Protein AF-A0AAT9H9S6-F1 (afdb_monomer)

Organism: NCBI:txid3074435

Nearest PDB structures (foldseek):
  1kln-assembly1_A  TM=8.564E-01  e=1.567E-05  Escherichia coli
  6vdd-assembly1_A  TM=8.263E-01  e=3.815E-04  Mycolicibacterium smegmatis

Foldseek 3Di:
DPPLDDDWDWDQLPDLVRHIDTDVSCPVPQDPVRVVVDADDPPDDDDDDDDAPVVLLLLCVVLVQVQSPVLSVDPDRSLQSQCVVQPVSPSVLSVCQSVCLQVVPPDDCNVVSVVSCCVRRVSSSVVSVVQVVCLVVQHWDADPVGHTRPRPDPDDPRPPPPPPDPDDPPDPDDDDPPDDDDDDDPDDDDDDDDDDDDDDDDDDPDDDDDDDDD

Mean predicted aligned error: 14.4 Å

Solvent-accessible surface area (backbone atoms only — not comparable to full-atom values): 14099 Å² total; per-residue (Å²): 119,58,94,94,35,84,77,79,59,73,39,80,46,64,39,80,87,49,42,70,39,51,78,88,70,47,75,90,65,65,51,77,88,56,53,78,73,72,71,55,59,92,99,56,78,81,83,87,88,80,73,82,67,48,68,67,44,50,44,16,65,75,40,60,15,68,56,41,35,58,36,54,71,45,97,57,62,50,37,46,48,44,0,63,73,70,41,87,52,38,34,69,58,28,42,52,28,55,50,24,56,75,71,66,45,80,56,77,70,31,46,61,36,39,54,50,43,42,74,64,28,45,44,40,46,50,47,49,53,50,50,50,52,34,50,76,72,68,43,82,46,62,49,99,88,64,55,65,44,73,73,83,68,86,83,62,86,73,73,71,80,71,71,79,68,82,74,70,93,80,76,86,75,84,87,72,80,82,75,78,76,81,79,80,74,92,82,80,86,75,85,86,83,80,86,87,82,85,84,82,84,91,73,87,82,78,85,81,91,84,88,81,83,135

Radius of gyration: 24.1 Å; Cα contacts (8 Å, |Δi|>4): 151; chains: 1; bounding box: 51×70×56 Å

pLDDT: mean 74.51, std 24.9, range [25.53, 97.81]

Sequence (214 aa):
MRDGRFRPEFLAGGTVTGRWVTNGEGALQIPKVIRRAAVADPGWRLVVADADQMEPRVLAAISRDPGLMEVAGRETDLYQSVSDRAFSGDRAQAKLAVLGAVYGQTSGDGLKNLAALRRRFPRAVAYVDEAARAGEEGRLVRTWLGRTCPPAARTGDDAAEEAGIPLTDDESGRWTPATRRPTPAPGAASPATSSSRAAPPTGPCCCSPRCGGP

Secondary structure (DSSP, 8-state):
-BTTB----EETT-STT---EESSS-TT---TTTGGG--PPTT--------TTHHHHHHHHHHT-HHHHHHHTSSS-HHHHHHHHHSTT-HHHHHHHHHHHHTT--STHHHHHHHHHHHHSHHHHHHHHHHHHHHHTTPPPB-TT-PBPPP--SS-GGGGSS------TT-----PPPPPPPPPPTT-PPPP-----PPPP-------------

Structure (mmCIF, N/CA/C/O backbone):
data_AF-A0AAT9H9S6-F1
#
_entry.id   AF-A0AAT9H9S6-F1
#
loop_
_atom_site.group_PDB
_atom_site.id
_atom_site.type_symbol
_atom_site.label_atom_id
_atom_site.label_alt_id
_atom_site.label_comp_id
_atom_site.label_asym_id
_atom_site.label_entity_id
_atom_site.label_seq_id
_atom_site.pdbx_PDB_ins_code
_atom_site.Cartn_x
_atom_site.Cartn_y
_atom_site.Cartn_z
_atom_site.occupancy
_atom_site.B_iso_or_equiv
_atom_site.auth_seq_id
_atom_site.auth_comp_id
_atom_site.auth_asym_id
_atom_site.auth_atom_id
_atom_site.pdbx_PDB_model_num
ATOM 1 N N . MET A 1 1 ? -23.098 19.781 6.036 1.00 78.06 1 MET A N 1
ATOM 2 C CA . MET A 1 1 ? -23.859 19.009 7.052 1.00 78.06 1 MET A CA 1
ATOM 3 C C . MET A 1 1 ? -25.343 19.225 6.831 1.00 78.06 1 MET A C 1
ATOM 5 O O . MET A 1 1 ? -25.738 20.353 6.570 1.00 78.06 1 MET A O 1
ATOM 9 N N . ARG A 1 2 ? -26.153 18.169 6.938 1.00 83.69 2 ARG A N 1
ATOM 10 C CA . ARG A 1 2 ? -27.616 18.246 6.827 1.00 83.69 2 ARG A CA 1
ATOM 11 C C . ARG A 1 2 ? -28.237 17.307 7.860 1.00 83.69 2 ARG A C 1
ATOM 13 O O . ARG A 1 2 ? -27.805 16.163 7.953 1.00 83.69 2 ARG A O 1
ATOM 20 N N . ASP A 1 3 ? -29.200 17.798 8.636 1.00 89.06 3 ASP A N 1
ATOM 21 C CA . ASP A 1 3 ? -29.882 17.059 9.717 1.00 89.06 3 ASP A CA 1
ATOM 22 C C . ASP A 1 3 ? -28.918 16.463 10.760 1.00 89.06 3 ASP A C 1
ATOM 24 O O . ASP A 1 3 ? -29.038 15.305 11.151 1.00 89.06 3 ASP A O 1
ATOM 28 N N . GLY A 1 4 ? -27.880 17.217 11.141 1.00 88.31 4 GLY A N 1
ATOM 29 C CA . GLY A 1 4 ? -26.843 16.741 12.068 1.00 88.31 4 GLY A CA 1
ATOM 30 C C . GLY A 1 4 ? -25.918 15.660 11.494 1.00 88.31 4 GLY A C 1
ATOM 31 O O . GLY A 1 4 ? -25.046 15.169 12.203 1.00 88.31 4 GLY A O 1
ATOM 32 N N . ARG A 1 5 ? -26.061 15.301 10.210 1.00 90.44 5 ARG A N 1
ATOM 33 C CA . ARG A 1 5 ? -25.237 14.288 9.546 1.00 90.44 5 ARG A CA 1
ATOM 34 C C . ARG A 1 5 ? -24.254 14.911 8.566 1.00 90.44 5 ARG A C 1
ATOM 36 O O . ARG A 1 5 ? -24.579 15.820 7.789 1.00 90.44 5 ARG A O 1
ATOM 43 N N . PHE A 1 6 ? -23.037 14.384 8.589 1.00 89.00 6 PHE A N 1
ATOM 44 C CA . PHE A 1 6 ? -22.056 14.592 7.537 1.00 89.00 6 PHE A CA 1
ATOM 45 C C . PHE A 1 6 ? -22.350 13.605 6.404 1.00 89.00 6 PHE A C 1
ATOM 47 O O . PHE A 1 6 ? -22.469 12.407 6.643 1.00 89.00 6 PHE A O 1
ATOM 54 N N . ARG A 1 7 ? -22.562 14.124 5.193 1.00 90.25 7 ARG A N 1
ATOM 55 C CA . ARG A 1 7 ? -22.989 13.351 4.021 1.00 90.25 7 ARG A CA 1
ATOM 56 C C . ARG A 1 7 ? -22.045 13.674 2.862 1.00 90.25 7 ARG A C 1
ATOM 58 O O . ARG A 1 7 ? -22.436 14.479 2.023 1.00 90.25 7 ARG A O 1
ATOM 65 N N . PRO A 1 8 ? -20.810 13.145 2.886 1.00 89.25 8 PRO A N 1
ATOM 66 C CA . PRO A 1 8 ? -19.838 13.479 1.868 1.00 89.25 8 PRO A CA 1
ATOM 67 C C . PRO A 1 8 ? -20.191 12.850 0.522 1.00 89.25 8 PRO A C 1
ATOM 69 O O . PRO A 1 8 ? -20.738 11.744 0.470 1.00 89.25 8 PRO A O 1
ATOM 72 N N . GLU A 1 9 ? -19.845 13.540 -0.555 1.00 90.56 9 GLU A N 1
ATOM 73 C CA . GLU A 1 9 ? -19.920 13.000 -1.907 1.00 90.56 9 GLU A CA 1
ATOM 74 C C . GLU A 1 9 ? -18.629 12.243 -2.241 1.00 90.56 9 GLU A C 1
ATOM 76 O O . GLU A 1 9 ? -17.525 12.786 -2.142 1.00 90.56 9 GLU A O 1
ATOM 81 N N . PHE A 1 10 ? -18.772 10.978 -2.643 1.00 90.56 10 PHE A N 1
ATOM 82 C CA . PHE A 1 10 ? -17.663 10.136 -3.082 1.00 90.56 10 PHE A CA 1
ATOM 83 C C . PHE A 1 10 ? -17.700 9.957 -4.593 1.00 90.56 10 PHE A C 1
ATOM 85 O O . PHE A 1 10 ? -18.725 9.567 -5.154 1.00 90.56 10 PHE A O 1
ATOM 92 N N . LEU A 1 11 ? -16.553 10.160 -5.233 1.00 90.56 11 LEU A N 1
ATOM 93 C CA . LEU A 1 11 ? -16.379 9.931 -6.659 1.00 90.56 11 LEU A CA 1
ATOM 94 C C . LEU A 1 11 ? -15.463 8.722 -6.856 1.00 90.56 11 LEU A C 1
ATOM 96 O O . LEU A 1 11 ? -14.263 8.754 -6.563 1.00 90.56 11 LEU A O 1
ATOM 100 N N . ALA A 1 12 ? -16.060 7.617 -7.301 1.00 90.00 12 ALA A N 1
ATOM 101 C CA . ALA A 1 12 ? -15.345 6.379 -7.566 1.00 90.00 12 ALA A CA 1
ATOM 102 C C . ALA A 1 12 ? -14.446 6.541 -8.799 1.00 90.00 12 ALA A C 1
ATOM 104 O O . ALA A 1 12 ? -14.903 6.982 -9.850 1.00 90.00 12 ALA A O 1
ATOM 105 N N . GLY A 1 13 ? -13.172 6.166 -8.673 1.00 85.56 13 GLY A N 1
ATOM 106 C CA . GLY A 1 13 ? -12.210 6.306 -9.765 1.00 85.56 13 GLY A CA 1
ATOM 107 C C . GLY A 1 13 ? -11.819 7.752 -10.069 1.00 85.56 13 GLY A C 1
ATOM 108 O O . GLY A 1 13 ? -11.413 8.033 -11.189 1.00 85.56 13 GLY A O 1
ATOM 109 N N . GLY A 1 14 ? -11.954 8.662 -9.100 1.00 85.62 14 GLY A N 1
ATOM 110 C CA . GLY A 1 14 ? -11.616 10.072 -9.294 1.00 85.62 14 GLY A CA 1
ATOM 111 C C . GLY A 1 14 ? -10.121 10.364 -9.370 1.00 85.62 14 GLY A C 1
ATOM 112 O O . GLY A 1 14 ? -9.749 11.488 -9.683 1.00 85.62 14 GLY A O 1
ATOM 113 N N . THR A 1 15 ? -9.269 9.373 -9.106 1.00 87.75 15 THR A N 1
ATOM 114 C CA . THR A 1 15 ? -7.821 9.492 -9.276 1.00 87.75 15 THR A CA 1
ATOM 115 C C . THR A 1 15 ? -7.289 8.668 -10.452 1.00 87.75 15 THR A C 1
ATOM 117 O O . THR A 1 15 ? -7.951 7.728 -10.907 1.00 87.75 15 THR A O 1
ATOM 120 N N . VAL A 1 16 ? -6.059 8.938 -10.916 1.00 86.50 16 VAL A N 1
ATOM 121 C CA . VAL A 1 16 ? -5.444 8.147 -12.004 1.00 86.50 16 VAL A CA 1
ATOM 122 C C . VAL A 1 16 ? -5.154 6.711 -11.563 1.00 86.50 16 VAL A C 1
ATOM 124 O O . VAL A 1 16 ? -5.239 5.772 -12.361 1.00 86.50 16 VAL A O 1
ATOM 127 N N . THR A 1 17 ? -4.916 6.499 -10.263 1.00 86.38 17 THR A N 1
ATOM 128 C CA . THR A 1 17 ? -4.841 5.158 -9.666 1.00 86.38 17 THR A CA 1
ATOM 129 C C . THR A 1 17 ? -6.214 4.593 -9.304 1.00 86.38 17 THR A C 1
ATOM 131 O O . THR A 1 17 ? -6.288 3.607 -8.568 1.00 86.38 17 THR A O 1
ATOM 134 N N . GLY A 1 18 ? -7.309 5.168 -9.811 1.00 88.62 18 GLY A N 1
ATOM 135 C CA . GLY A 1 18 ? -8.690 4.717 -9.639 1.00 88.62 18 GLY A CA 1
ATOM 136 C C . GLY A 1 18 ? -9.171 4.631 -8.189 1.00 88.62 18 GLY A C 1
ATOM 137 O O . GLY A 1 18 ? -10.131 3.905 -7.918 1.00 88.62 18 GLY A O 1
ATOM 138 N N . ARG A 1 19 ? -8.505 5.321 -7.256 1.00 90.81 19 ARG A N 1
ATOM 139 C CA . ARG A 1 19 ? -8.972 5.469 -5.876 1.00 90.81 19 ARG A CA 1
ATOM 140 C C . ARG A 1 19 ? -10.182 6.394 -5.843 1.00 90.81 19 ARG A C 1
ATOM 142 O O . ARG A 1 19 ? -10.461 7.146 -6.778 1.00 90.81 19 ARG A O 1
ATOM 149 N N . TRP A 1 20 ? -10.952 6.274 -4.772 1.00 91.00 20 TRP A N 1
ATOM 150 C CA . TRP A 1 20 ? -12.072 7.171 -4.533 1.00 91.00 20 TRP A CA 1
ATOM 151 C C . TRP A 1 20 ? -11.540 8.525 -4.079 1.00 91.00 20 TRP A C 1
ATOM 153 O O . TRP A 1 20 ? -10.539 8.587 -3.367 1.00 91.00 20 TRP A O 1
ATOM 163 N N . VAL A 1 21 ? -12.239 9.587 -4.462 1.00 90.62 21 VAL A N 1
ATOM 164 C CA . VAL A 1 21 ? -11.995 10.951 -3.976 1.00 90.62 21 VAL A CA 1
ATOM 165 C C . VAL A 1 21 ? -13.266 11.522 -3.368 1.00 90.62 21 VAL A C 1
ATOM 167 O O . VAL A 1 21 ? -14.350 10.955 -3.517 1.00 90.62 21 VAL A O 1
ATOM 170 N N . THR A 1 22 ? -13.125 12.650 -2.677 1.00 90.00 22 THR A N 1
ATOM 171 C CA . THR A 1 22 ? -14.247 13.403 -2.105 1.00 90.00 22 THR A CA 1
ATOM 172 C C . THR A 1 22 ? -14.171 14.850 -2.555 1.00 90.00 22 THR A C 1
ATOM 174 O O . THR A 1 22 ? -13.082 15.426 -2.544 1.00 90.00 22 THR A O 1
ATOM 177 N N . ASN A 1 23 ? -15.307 15.453 -2.895 1.00 78.81 23 ASN A N 1
ATOM 178 C CA . ASN A 1 23 ? -15.363 16.813 -3.434 1.00 78.81 23 ASN A CA 1
ATOM 179 C C . ASN A 1 23 ? -15.175 17.870 -2.337 1.00 78.81 23 ASN A C 1
ATOM 181 O O . ASN A 1 23 ? -16.143 18.347 -1.763 1.00 78.81 23 ASN A O 1
ATOM 185 N N . GLY A 1 24 ? -13.932 18.242 -2.010 1.00 69.56 24 GLY A N 1
ATOM 186 C CA . GLY A 1 24 ? -13.618 19.389 -1.134 1.00 69.56 24 GLY A CA 1
ATOM 187 C C . GLY A 1 24 ? -14.059 19.270 0.337 1.00 69.56 24 GLY A C 1
ATOM 188 O O . GLY A 1 24 ? -13.732 20.127 1.151 1.00 69.56 24 GLY A O 1
ATOM 189 N N . GLU A 1 25 ? -14.761 18.199 0.706 1.00 77.38 25 GLU A N 1
ATOM 190 C CA . GLU A 1 25 ? -15.319 17.984 2.047 1.00 77.38 25 GLU A CA 1
ATOM 191 C C . GLU A 1 25 ? -14.341 17.299 3.013 1.00 77.38 25 GLU A C 1
ATOM 193 O O . GLU A 1 25 ? -14.657 17.109 4.187 1.00 77.38 25 GLU A O 1
ATOM 198 N N . GLY A 1 26 ? -13.155 16.907 2.531 1.00 80.38 26 GLY A N 1
ATOM 199 C CA . GLY A 1 26 ? -12.084 16.348 3.359 1.00 80.38 26 GLY A CA 1
ATOM 200 C C . GLY A 1 26 ? -12.422 15.007 4.018 1.00 80.38 26 GLY A C 1
ATOM 201 O O . GLY A 1 26 ? -11.753 14.616 4.972 1.00 80.38 26 GLY A O 1
ATOM 2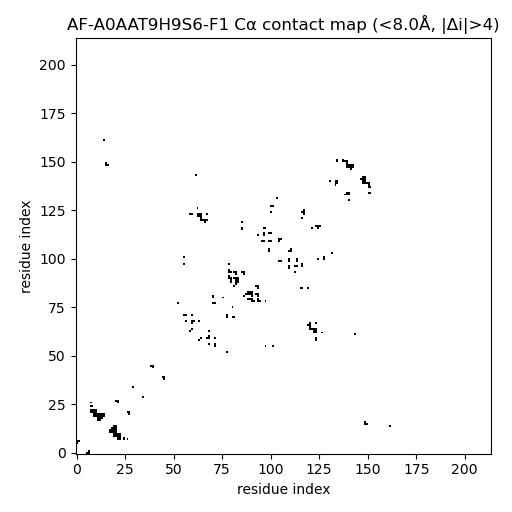02 N N . ALA A 1 27 ? -13.435 14.284 3.531 1.00 84.69 27 ALA A N 1
ATOM 203 C CA . ALA A 1 27 ? -13.896 13.042 4.153 1.00 84.69 27 ALA A CA 1
ATOM 204 C C . ALA A 1 27 ? -12.831 11.928 4.158 1.00 84.69 27 ALA A C 1
ATOM 206 O O . ALA A 1 27 ? -12.832 11.095 5.062 1.00 84.69 27 ALA A O 1
ATOM 207 N N . LEU A 1 28 ? -11.877 11.955 3.220 1.00 84.81 28 LEU A N 1
ATOM 208 C CA . LEU A 1 28 ? -10.713 11.054 3.211 1.00 84.81 28 LEU A CA 1
ATOM 209 C C . LEU A 1 28 ? -9.541 11.543 4.079 1.00 84.81 28 LEU A C 1
ATOM 211 O O . LEU A 1 28 ? -8.628 10.774 4.356 1.00 84.81 28 LEU A O 1
ATOM 215 N N . GLN A 1 29 ? -9.564 12.801 4.523 1.00 86.38 29 GLN A N 1
ATOM 216 C CA . GLN A 1 29 ? -8.454 13.468 5.212 1.00 86.38 29 GLN A CA 1
ATOM 217 C C . GLN A 1 29 ? -8.852 13.977 6.603 1.00 86.38 29 GLN A C 1
ATOM 219 O O . GLN A 1 29 ? -8.311 14.964 7.095 1.00 86.38 29 GLN A O 1
ATOM 224 N N . ILE A 1 30 ? -9.803 13.308 7.266 1.00 87.94 30 ILE A N 1
ATOM 225 C CA . ILE A 1 30 ? -10.252 13.703 8.606 1.00 87.94 30 ILE A CA 1
ATOM 226 C C . ILE A 1 30 ? -9.096 13.512 9.606 1.00 87.94 30 ILE A C 1
ATOM 228 O O . ILE A 1 30 ? -8.686 12.363 9.857 1.00 87.94 30 ILE A O 1
ATOM 232 N N . PRO A 1 31 ? -8.601 14.598 10.237 1.00 90.19 31 PRO A N 1
ATOM 233 C CA . PRO A 1 31 ? -7.525 14.516 11.215 1.00 90.19 31 PRO A CA 1
ATOM 234 C C . PRO A 1 31 ? -7.893 13.579 12.361 1.00 90.19 31 PRO A C 1
ATOM 236 O O . PRO A 1 31 ? -9.032 13.579 12.835 1.00 90.19 31 PRO A O 1
ATOM 239 N N . LYS A 1 32 ? -6.917 12.811 12.861 1.00 90.19 32 LYS A N 1
ATOM 240 C CA . LYS A 1 32 ? -7.120 11.806 13.921 1.00 90.19 32 LYS A CA 1
ATOM 241 C C . LYS A 1 32 ? -7.885 12.363 15.128 1.00 90.19 32 LYS A C 1
ATOM 243 O O . LYS A 1 32 ? -8.800 11.715 15.625 1.00 90.19 32 LYS A O 1
ATOM 248 N N . VAL A 1 33 ? -7.571 13.594 15.539 1.00 93.44 33 VAL A N 1
ATOM 249 C CA . VAL A 1 33 ? -8.213 14.280 16.675 1.00 93.44 33 VAL A CA 1
ATOM 250 C C . VAL A 1 33 ? -9.694 14.610 16.446 1.00 93.44 33 VAL A C 1
ATOM 252 O O . VAL A 1 33 ? -10.448 14.730 17.412 1.00 93.44 33 VAL A O 1
ATOM 255 N N . ILE A 1 34 ? -10.123 14.733 15.185 1.00 91.50 34 ILE A N 1
ATOM 256 C CA . ILE A 1 34 ? -11.506 15.039 14.794 1.00 91.50 34 ILE A CA 1
ATOM 257 C C . ILE A 1 34 ? -12.330 13.760 14.620 1.00 91.50 34 ILE A C 1
ATOM 259 O O . ILE A 1 34 ? -13.536 13.794 14.835 1.00 91.50 34 ILE A O 1
ATOM 263 N N . ARG A 1 35 ? -11.711 12.607 14.319 1.00 92.06 35 ARG A N 1
ATOM 264 C CA . ARG A 1 35 ? -12.432 11.339 14.070 1.00 92.06 35 ARG A CA 1
ATOM 265 C C . ARG A 1 35 ? -13.386 10.936 15.203 1.00 92.06 35 ARG A C 1
ATOM 267 O O . ARG A 1 35 ? -14.426 10.355 14.926 1.00 92.06 35 ARG A O 1
ATOM 274 N N . ARG A 1 36 ? -13.096 11.320 16.455 1.00 92.69 36 ARG A N 1
ATOM 275 C CA . ARG A 1 36 ? -13.983 11.106 17.621 1.00 92.69 36 ARG A CA 1
ATOM 276 C C . ARG A 1 36 ? -15.343 11.816 17.537 1.00 92.69 36 ARG A C 1
ATOM 278 O O . ARG A 1 36 ? -16.227 11.507 18.324 1.00 92.69 36 ARG A O 1
ATOM 285 N N . ALA A 1 37 ? -15.498 12.782 16.632 1.00 90.94 37 ALA A N 1
ATOM 286 C CA . ALA A 1 37 ? -16.767 13.459 16.382 1.00 90.94 37 ALA A CA 1
ATOM 287 C C . ALA A 1 37 ? -17.745 12.597 15.562 1.00 90.94 37 ALA A C 1
ATOM 289 O O . ALA A 1 37 ? -18.941 12.879 15.554 1.00 90.94 37 ALA A O 1
ATOM 290 N N . ALA A 1 38 ? -17.260 11.551 14.883 1.00 91.50 38 ALA A N 1
ATOM 291 C CA . ALA A 1 38 ? -18.112 10.570 14.227 1.00 91.50 38 ALA A CA 1
ATOM 292 C C . ALA A 1 38 ? -18.652 9.590 15.277 1.00 91.50 38 ALA A C 1
ATOM 294 O O . ALA A 1 38 ? -17.933 8.716 15.761 1.00 91.50 38 ALA A O 1
ATOM 295 N N . VAL A 1 39 ? -19.922 9.758 15.638 1.00 93.44 39 VAL A N 1
ATOM 296 C CA . VAL A 1 39 ? -20.610 8.945 16.647 1.00 93.44 39 VAL A CA 1
ATOM 297 C C . VAL A 1 39 ? -21.753 8.157 16.017 1.00 93.44 39 VAL A C 1
ATOM 299 O O . VAL A 1 39 ? -22.368 8.603 15.048 1.00 93.44 39 VAL A O 1
ATOM 302 N N . ALA A 1 40 ? -22.022 6.971 16.560 1.00 95.69 40 ALA A N 1
ATOM 303 C CA . ALA A 1 40 ? -23.189 6.185 16.181 1.00 95.69 40 ALA A CA 1
ATOM 304 C C . ALA A 1 40 ? -24.458 6.757 16.830 1.00 95.69 40 ALA A C 1
ATOM 306 O O . ALA A 1 40 ? -24.404 7.330 17.919 1.00 95.69 40 ALA A O 1
ATOM 307 N N . ASP A 1 41 ? -25.600 6.566 16.173 1.00 94.56 41 ASP A N 1
ATOM 308 C CA . ASP A 1 41 ? -26.902 6.908 16.745 1.00 94.56 41 ASP A CA 1
ATOM 309 C C . ASP A 1 41 ? -27.214 6.039 17.984 1.00 94.56 41 ASP A C 1
ATOM 311 O O . ASP A 1 41 ? -26.683 4.930 18.117 1.00 94.56 41 ASP A O 1
ATOM 315 N N . PRO A 1 42 ? -28.102 6.483 18.894 1.00 95.38 42 PRO A N 1
ATOM 316 C CA . PRO A 1 42 ? -28.520 5.677 20.039 1.00 95.38 42 PRO A CA 1
ATOM 317 C C . PRO A 1 42 ? -29.016 4.283 19.626 1.00 95.38 42 PRO A C 1
ATOM 319 O O . PRO A 1 42 ? -29.828 4.146 18.713 1.00 95.38 42 PRO A O 1
ATOM 322 N N . GLY A 1 43 ? -28.520 3.242 20.301 1.00 97.69 43 GLY A N 1
ATOM 323 C CA . GLY A 1 43 ? -28.816 1.841 19.973 1.00 97.69 43 GLY A CA 1
ATOM 324 C C . GLY A 1 43 ? -27.940 1.234 18.866 1.00 97.69 43 GLY A C 1
ATOM 325 O O . GLY A 1 43 ? -28.002 0.025 18.655 1.00 97.69 43 GLY A O 1
ATOM 326 N N . TRP A 1 44 ? -27.088 2.027 18.208 1.00 97.62 44 TRP A N 1
ATOM 327 C CA . TRP A 1 44 ? -26.162 1.574 17.166 1.00 97.62 44 TRP A CA 1
ATOM 328 C C . TRP A 1 44 ? -24.712 1.539 17.654 1.00 97.62 44 TRP A C 1
ATOM 330 O O . TRP A 1 44 ? -24.347 2.131 18.670 1.00 97.62 44 TRP A O 1
ATOM 340 N N . ARG A 1 45 ? -23.856 0.844 16.898 1.00 96.88 45 ARG A N 1
ATOM 341 C CA . ARG A 1 45 ? -22.400 0.848 17.087 1.00 96.88 45 ARG A CA 1
ATOM 342 C C . ARG A 1 45 ? -21.711 1.223 15.784 1.00 96.88 45 ARG A C 1
ATOM 344 O O . ARG A 1 45 ? -22.137 0.795 14.715 1.00 96.88 45 ARG A O 1
ATOM 351 N N . LEU A 1 46 ? -20.630 1.990 15.890 1.00 94.62 46 LEU A N 1
ATOM 352 C CA . LEU A 1 46 ? -19.737 2.255 14.769 1.00 94.62 46 LEU A CA 1
ATOM 353 C C . LEU A 1 46 ? -18.728 1.106 14.666 1.00 94.62 46 LEU A C 1
ATOM 355 O O . LEU A 1 46 ? -18.038 0.807 15.640 1.00 94.62 46 LEU A O 1
ATOM 359 N N . VAL A 1 47 ? -18.651 0.468 13.499 1.00 95.31 47 VAL A N 1
ATOM 360 C CA . VAL A 1 47 ? -17.698 -0.610 13.205 1.00 95.31 47 VAL A CA 1
ATOM 361 C C . VAL A 1 47 ? -16.697 -0.099 12.181 1.00 95.31 47 VAL A C 1
ATOM 363 O O . VAL A 1 47 ? -17.088 0.463 11.160 1.00 95.31 47 VAL A O 1
ATOM 366 N N . VAL A 1 48 ? -15.410 -0.297 12.457 1.00 92.00 48 VAL A N 1
ATOM 367 C CA . VAL A 1 48 ? -14.320 0.019 11.531 1.00 92.00 48 VAL A CA 1
ATOM 368 C C . VAL A 1 48 ? -13.723 -1.294 11.049 1.00 92.00 48 VAL A C 1
ATOM 370 O O . VAL A 1 48 ? -13.328 -2.125 11.862 1.00 92.00 48 VAL A O 1
ATOM 373 N N . ALA A 1 49 ? -13.672 -1.466 9.734 1.00 93.69 49 ALA A N 1
ATOM 374 C CA . ALA A 1 49 ? -12.984 -2.567 9.080 1.00 93.69 49 ALA A CA 1
ATOM 375 C C . ALA A 1 49 ? -11.922 -1.962 8.161 1.00 93.69 49 ALA A C 1
ATOM 377 O O . ALA A 1 49 ? -12.258 -1.200 7.255 1.00 93.69 49 ALA A O 1
ATOM 378 N N . ASP A 1 50 ? -10.659 -2.275 8.431 1.00 90.00 50 ASP A N 1
ATOM 379 C CA . ASP A 1 50 ? -9.513 -1.800 7.662 1.00 90.00 50 ASP A CA 1
ATOM 380 C C . ASP A 1 50 ? -8.727 -2.988 7.109 1.00 90.00 50 ASP A C 1
ATOM 382 O O . ASP A 1 50 ? -8.714 -4.072 7.698 1.00 90.00 50 ASP A O 1
ATOM 386 N N . ALA A 1 51 ? -8.099 -2.788 5.954 1.00 87.69 51 ALA A N 1
ATOM 387 C CA . ALA A 1 51 ? -7.245 -3.790 5.344 1.00 87.69 51 ALA A CA 1
ATOM 388 C C . ALA A 1 51 ? -5.772 -3.469 5.621 1.00 87.69 51 ALA A C 1
ATOM 390 O O . ALA A 1 51 ? -5.117 -2.740 4.867 1.00 87.69 51 ALA A O 1
ATOM 391 N N . ASP A 1 52 ? -5.252 -4.071 6.687 1.00 86.75 52 ASP A N 1
ATOM 392 C CA . ASP A 1 52 ? -3.897 -3.836 7.172 1.00 86.75 52 ASP A CA 1
ATOM 393 C C . ASP A 1 52 ? -2.822 -4.115 6.114 1.00 86.75 52 ASP A C 1
ATOM 395 O O . ASP A 1 52 ? -2.685 -5.225 5.592 1.00 86.75 52 ASP A O 1
ATOM 399 N N . GLN A 1 53 ? -1.994 -3.100 5.844 1.00 90.12 53 GLN A N 1
ATOM 400 C CA . GLN A 1 53 ? -0.846 -3.174 4.930 1.00 90.12 53 GLN A CA 1
ATOM 401 C C . GLN A 1 53 ? -1.202 -3.799 3.564 1.00 90.12 53 GLN A C 1
ATOM 403 O O . GLN A 1 53 ? -0.448 -4.612 3.024 1.00 90.12 53 GLN A O 1
ATOM 408 N N . MET A 1 54 ? -2.356 -3.427 3.000 1.00 92.44 54 MET A N 1
ATOM 409 C CA . MET A 1 54 ? -2.869 -4.004 1.753 1.00 92.44 54 MET A CA 1
ATOM 410 C C . MET A 1 54 ? -1.844 -3.977 0.608 1.00 92.44 54 MET A C 1
ATOM 412 O O . MET A 1 54 ? -1.655 -4.981 -0.068 1.00 92.44 54 MET A O 1
ATOM 416 N N . GLU A 1 55 ? -1.157 -2.856 0.387 1.00 92.56 55 GLU A N 1
ATOM 417 C CA . GLU A 1 55 ? -0.244 -2.682 -0.755 1.00 92.56 55 GLU A CA 1
ATOM 418 C C . GLU A 1 55 ? 0.901 -3.709 -0.805 1.00 92.56 55 GLU A C 1
ATOM 420 O O . GLU A 1 55 ? 1.008 -4.416 -1.812 1.00 92.56 55 GLU A O 1
ATOM 425 N N . PRO A 1 56 ? 1.726 -3.887 0.247 1.00 93.06 56 PRO A N 1
ATOM 426 C CA . PRO A 1 56 ? 2.760 -4.920 0.233 1.00 93.06 56 PRO A CA 1
ATOM 427 C C . PRO A 1 56 ? 2.189 -6.346 0.195 1.00 93.06 56 PRO A C 1
ATOM 429 O O . PRO A 1 56 ? 2.819 -7.229 -0.388 1.00 93.06 56 PRO A O 1
ATOM 432 N N . ARG A 1 57 ? 0.989 -6.589 0.744 1.00 95.50 57 ARG A N 1
ATOM 433 C CA . ARG A 1 57 ? 0.312 -7.898 0.642 1.00 95.50 57 ARG A CA 1
ATOM 434 C C . ARG A 1 57 ? -0.145 -8.192 -0.790 1.00 95.50 57 ARG A C 1
ATOM 436 O O . ARG A 1 57 ? 0.036 -9.306 -1.280 1.00 95.50 57 ARG A O 1
ATOM 443 N N . VAL A 1 58 ? -0.665 -7.189 -1.494 1.00 95.31 58 VAL A N 1
ATOM 444 C CA . VAL A 1 58 ? -0.995 -7.282 -2.922 1.00 95.31 58 VAL A CA 1
ATOM 445 C C . VAL A 1 58 ? 0.271 -7.503 -3.745 1.00 95.31 58 VAL A C 1
ATOM 447 O O . VAL A 1 58 ? 0.277 -8.387 -4.601 1.00 95.31 58 VAL A O 1
ATOM 450 N N . LEU A 1 59 ? 1.363 -6.782 -3.457 1.00 95.50 59 LEU A N 1
ATOM 451 C CA . LEU A 1 59 ? 2.650 -6.999 -4.122 1.00 95.50 59 LEU A CA 1
ATOM 452 C C . LEU A 1 59 ? 3.146 -8.440 -3.935 1.00 95.50 59 LEU A C 1
ATOM 454 O O . LEU A 1 59 ? 3.596 -9.061 -4.900 1.00 95.50 59 LEU A O 1
ATOM 458 N N . ALA A 1 60 ? 3.027 -8.997 -2.727 1.00 96.25 60 ALA A N 1
ATOM 459 C CA . ALA A 1 60 ? 3.362 -10.393 -2.453 1.00 96.25 60 ALA A CA 1
ATOM 460 C C . ALA A 1 60 ? 2.586 -11.350 -3.373 1.00 96.25 60 ALA A C 1
ATOM 462 O O . ALA A 1 60 ? 3.176 -12.228 -4.003 1.00 96.25 60 ALA A O 1
ATOM 463 N N . ALA A 1 61 ? 1.274 -11.134 -3.502 1.00 96.19 61 ALA A N 1
ATOM 464 C CA . ALA A 1 61 ? 0.397 -11.971 -4.313 1.00 96.19 61 ALA A CA 1
ATOM 465 C C . ALA A 1 61 ? 0.708 -11.889 -5.819 1.00 96.19 61 ALA A C 1
ATOM 467 O O . ALA A 1 61 ? 0.793 -12.923 -6.485 1.00 96.19 61 ALA A O 1
ATOM 468 N N . ILE A 1 62 ? 0.900 -10.682 -6.365 1.00 96.19 62 ILE A N 1
ATOM 469 C CA . ILE A 1 62 ? 1.087 -10.484 -7.816 1.00 96.19 62 ILE A CA 1
ATOM 470 C C . ILE A 1 62 ? 2.510 -10.810 -8.284 1.00 96.19 62 ILE A C 1
ATOM 472 O O . ILE A 1 62 ? 2.683 -11.379 -9.360 1.00 96.19 62 ILE A O 1
ATOM 476 N N . SER A 1 63 ? 3.530 -10.522 -7.469 1.00 96.75 63 SER A N 1
ATOM 477 C CA . SER A 1 63 ? 4.922 -10.876 -7.789 1.00 96.75 63 SER A CA 1
ATOM 478 C C . SER A 1 63 ? 5.208 -12.368 -7.600 1.00 96.75 63 SER A C 1
ATOM 480 O O . SER A 1 63 ? 6.134 -12.924 -8.208 1.00 96.75 63 SER A O 1
ATOM 482 N N . ARG A 1 64 ? 4.403 -13.022 -6.749 1.00 97.38 64 ARG A N 1
ATOM 483 C CA . ARG A 1 64 ? 4.590 -14.400 -6.288 1.00 97.38 64 ARG A CA 1
ATOM 484 C C . ARG A 1 64 ? 5.995 -14.646 -5.735 1.00 97.38 64 ARG A C 1
ATOM 486 O O . ARG A 1 64 ? 6.569 -15.717 -5.942 1.00 97.38 64 ARG A O 1
ATOM 493 N N . ASP A 1 65 ? 6.585 -13.643 -5.088 1.00 97.81 65 ASP A N 1
ATOM 494 C CA . ASP A 1 65 ? 7.871 -13.797 -4.416 1.00 97.81 65 ASP A CA 1
ATOM 495 C C . ASP A 1 65 ? 7.704 -14.714 -3.194 1.00 97.81 65 ASP A C 1
ATOM 497 O O . ASP A 1 65 ? 6.963 -14.353 -2.279 1.00 97.81 65 ASP A O 1
ATOM 501 N N . PRO A 1 66 ? 8.369 -15.885 -3.133 1.00 97.00 66 PRO A N 1
ATOM 502 C CA . PRO A 1 66 ? 8.157 -16.830 -2.040 1.00 97.00 66 PRO A CA 1
ATOM 503 C C . PRO A 1 66 ? 8.467 -16.233 -0.668 1.00 97.00 66 PRO A C 1
ATOM 505 O O . PRO A 1 66 ? 7.772 -16.521 0.300 1.00 97.00 66 PRO A O 1
ATOM 508 N N . GLY A 1 67 ? 9.493 -15.379 -0.583 1.00 95.31 67 GLY A N 1
ATOM 509 C CA . GLY A 1 67 ? 9.871 -14.746 0.671 1.00 95.31 67 GLY A CA 1
ATOM 510 C C . GLY A 1 67 ? 8.853 -13.708 1.117 1.00 95.31 67 GLY A C 1
ATOM 511 O O . GLY A 1 67 ? 8.519 -13.668 2.300 1.00 95.31 67 GLY A O 1
ATOM 512 N N . LEU A 1 68 ? 8.356 -12.890 0.186 1.00 95.81 68 LEU A N 1
ATOM 513 C CA . LEU A 1 68 ? 7.366 -11.866 0.505 1.00 95.81 68 LEU A CA 1
ATOM 514 C C . LEU A 1 68 ? 5.991 -12.489 0.802 1.00 95.81 68 LEU A C 1
ATOM 516 O O . LEU A 1 68 ? 5.303 -12.040 1.711 1.00 95.81 68 LEU A O 1
ATOM 520 N N . MET A 1 69 ? 5.610 -13.554 0.090 1.00 97.25 69 MET A N 1
ATOM 521 C CA . MET A 1 69 ? 4.394 -14.324 0.371 1.00 97.25 69 MET A CA 1
ATOM 522 C C . MET A 1 69 ? 4.447 -14.993 1.744 1.00 97.25 69 MET A C 1
ATOM 524 O O . MET A 1 69 ? 3.450 -14.980 2.458 1.00 97.25 69 MET A O 1
ATOM 528 N N . GLU A 1 70 ? 5.598 -15.545 2.137 1.00 95.50 70 GLU A N 1
ATOM 529 C CA . GLU A 1 70 ? 5.765 -16.160 3.455 1.00 95.50 70 GLU A CA 1
ATOM 530 C C . GLU A 1 70 ? 5.556 -15.141 4.582 1.00 95.50 70 GLU A C 1
ATOM 532 O O . GLU A 1 70 ? 4.833 -15.428 5.531 1.00 95.50 70 GLU A O 1
ATOM 537 N N . VAL A 1 71 ? 6.152 -13.946 4.485 1.00 94.75 71 VAL A N 1
ATOM 538 C CA . VAL A 1 71 ? 5.962 -12.902 5.510 1.00 94.75 71 VAL A CA 1
ATOM 539 C C . VAL A 1 71 ? 4.550 -12.313 5.465 1.00 94.75 71 VAL A C 1
ATOM 541 O O . VAL A 1 71 ? 3.964 -12.068 6.513 1.00 94.75 71 VAL A O 1
ATOM 544 N N . ALA A 1 72 ? 3.970 -12.143 4.273 1.00 94.75 72 ALA A N 1
ATOM 545 C CA . ALA A 1 72 ? 2.613 -11.632 4.102 1.00 94.75 72 ALA A CA 1
ATOM 546 C C . ALA A 1 72 ? 1.530 -12.650 4.496 1.00 94.75 72 ALA A C 1
ATOM 548 O O . ALA A 1 72 ? 0.400 -12.259 4.755 1.00 94.75 72 ALA A O 1
ATOM 549 N N . GLY A 1 73 ? 1.834 -13.946 4.553 1.00 93.56 73 GLY A N 1
ATOM 550 C CA . GLY A 1 73 ? 0.886 -14.975 4.987 1.00 93.56 73 GLY A CA 1
ATOM 551 C C . GLY A 1 73 ? 0.703 -15.058 6.503 1.00 93.56 73 GLY A C 1
ATOM 552 O O . GLY A 1 73 ? -0.165 -15.790 6.967 1.00 93.56 73 GLY A O 1
ATOM 553 N N . ARG A 1 74 ? 1.520 -14.342 7.284 1.00 91.88 74 ARG A N 1
ATOM 554 C CA . ARG A 1 74 ? 1.469 -14.375 8.748 1.00 91.88 74 ARG A CA 1
ATOM 555 C C . ARG A 1 74 ? 0.410 -13.409 9.284 1.00 91.88 74 ARG A C 1
ATOM 557 O O . ARG A 1 74 ? 0.152 -12.356 8.697 1.00 91.88 74 ARG A O 1
ATOM 564 N N . GLU A 1 75 ? -0.145 -13.759 10.442 1.00 90.00 75 GLU A N 1
ATOM 565 C CA . GLU A 1 75 ? -1.022 -12.881 11.235 1.00 90.00 75 GLU A CA 1
ATOM 566 C C . GLU A 1 75 ? -0.246 -11.746 11.928 1.00 90.00 75 GLU A C 1
ATOM 568 O O . GLU A 1 75 ? -0.834 -10.802 12.446 1.00 90.00 75 GLU A O 1
ATOM 573 N N . THR A 1 76 ? 1.086 -11.823 11.934 1.00 88.38 76 THR A N 1
ATOM 574 C CA . THR A 1 76 ? 1.968 -10.807 12.507 1.00 88.38 76 THR A CA 1
ATOM 575 C C . THR A 1 76 ? 2.091 -9.578 11.608 1.00 88.38 76 THR A C 1
ATOM 577 O O . THR A 1 76 ? 1.840 -9.624 10.402 1.00 88.38 76 THR A O 1
ATOM 580 N N . ASP A 1 77 ? 2.534 -8.464 12.195 1.00 93.50 77 ASP A N 1
ATOM 581 C CA . ASP A 1 77 ? 2.831 -7.237 11.457 1.00 93.50 77 ASP A CA 1
ATOM 582 C C . ASP A 1 77 ? 3.816 -7.517 10.308 1.00 93.50 77 ASP A C 1
ATOM 584 O O . ASP A 1 77 ? 4.889 -8.105 10.501 1.00 93.50 77 ASP A O 1
ATOM 588 N N . LEU A 1 78 ? 3.438 -7.110 9.092 1.00 94.50 78 LEU A N 1
ATOM 589 C CA . LEU A 1 78 ? 4.217 -7.401 7.891 1.00 94.50 78 LEU A CA 1
ATOM 590 C C . LEU A 1 78 ? 5.596 -6.740 7.947 1.00 94.50 78 LEU A C 1
ATOM 592 O O . LEU A 1 78 ? 6.588 -7.369 7.583 1.00 94.50 78 LEU A O 1
ATOM 596 N N . TYR A 1 79 ? 5.680 -5.492 8.413 1.00 95.00 79 TYR A N 1
ATOM 597 C CA . TYR A 1 79 ? 6.947 -4.763 8.463 1.00 95.00 79 TYR A CA 1
ATOM 598 C C . TYR A 1 79 ? 7.893 -5.341 9.510 1.00 95.00 79 TYR A C 1
ATOM 600 O O . TYR A 1 79 ? 9.088 -5.419 9.246 1.00 95.00 79 TYR A O 1
ATOM 608 N N . GLN A 1 80 ? 7.366 -5.807 10.642 1.00 95.56 80 GLN A N 1
ATOM 609 C CA . GLN A 1 80 ? 8.134 -6.551 11.635 1.00 95.56 80 GLN A CA 1
ATOM 610 C C . GLN A 1 80 ? 8.648 -7.869 11.045 1.00 95.56 80 GLN A C 1
ATOM 612 O O . GLN A 1 80 ? 9.825 -8.191 11.128 1.00 95.56 80 GLN A O 1
ATOM 617 N N . SER A 1 81 ? 7.788 -8.605 10.346 1.00 94.62 81 SER A N 1
ATOM 618 C CA . SER A 1 81 ? 8.178 -9.874 9.720 1.00 94.62 81 SER A CA 1
ATOM 619 C C . SER A 1 81 ? 9.251 -9.678 8.634 1.00 94.62 81 SER A C 1
ATOM 621 O O . SER A 1 81 ? 10.128 -10.523 8.440 1.00 94.62 81 SER A O 1
ATOM 623 N N . VAL A 1 82 ? 9.207 -8.549 7.918 1.00 93.88 82 VAL A N 1
ATOM 624 C CA . VAL A 1 82 ? 10.257 -8.137 6.978 1.00 93.88 82 VAL A CA 1
ATOM 625 C C . VAL A 1 82 ? 11.527 -7.711 7.720 1.00 93.88 82 VAL A C 1
ATOM 627 O O . VAL A 1 82 ? 12.623 -8.072 7.284 1.00 93.88 82 VAL A O 1
ATOM 630 N N . SER A 1 83 ? 11.412 -6.971 8.825 1.00 94.12 83 SER A N 1
ATOM 631 C CA . SER A 1 83 ? 12.570 -6.472 9.568 1.00 94.12 83 SER A CA 1
ATOM 632 C C . SER A 1 83 ? 13.378 -7.590 10.208 1.00 94.12 83 SER A C 1
ATOM 634 O O . SER A 1 83 ? 14.600 -7.605 10.061 1.00 94.12 83 SER A O 1
ATOM 636 N N . ASP A 1 84 ? 12.718 -8.581 10.800 1.00 92.12 84 ASP A N 1
ATOM 637 C CA . ASP A 1 84 ? 13.360 -9.769 11.374 1.00 92.12 84 ASP A CA 1
ATOM 638 C C . ASP A 1 84 ? 14.190 -10.528 10.321 1.00 92.12 84 ASP A C 1
ATOM 640 O O . ASP A 1 84 ? 15.197 -11.168 10.620 1.00 92.12 84 ASP A O 1
ATOM 644 N N . ARG A 1 85 ? 13.780 -10.431 9.052 1.00 86.12 85 ARG A N 1
ATOM 645 C CA . ARG A 1 85 ? 14.358 -11.165 7.924 1.00 86.12 85 ARG A CA 1
ATOM 646 C C . ARG A 1 85 ? 15.428 -10.388 7.150 1.00 86.12 85 ARG A C 1
ATOM 648 O O . ARG A 1 85 ? 16.240 -11.024 6.470 1.00 86.12 85 ARG A O 1
ATOM 655 N N . ALA A 1 86 ? 15.396 -9.055 7.169 1.00 85.25 86 ALA A N 1
ATOM 656 C CA . ALA A 1 86 ? 16.211 -8.217 6.280 1.00 85.25 86 ALA A CA 1
ATOM 657 C C . ALA A 1 86 ? 16.803 -6.948 6.919 1.00 85.25 86 ALA A C 1
ATOM 659 O O . ALA A 1 86 ? 17.712 -6.370 6.325 1.00 85.25 86 ALA A O 1
ATOM 660 N N . PHE A 1 87 ? 16.336 -6.537 8.101 1.00 89.38 87 PHE A N 1
ATOM 661 C CA . PHE A 1 87 ? 16.692 -5.259 8.735 1.00 89.38 87 PHE A CA 1
ATOM 662 C C . PHE A 1 87 ? 17.003 -5.398 10.231 1.00 89.38 87 PHE A C 1
ATOM 664 O O . PHE A 1 87 ? 16.752 -4.482 11.004 1.00 89.38 87 PHE A O 1
ATOM 671 N N . SER A 1 88 ? 17.535 -6.546 10.660 1.00 90.81 88 SER A N 1
ATOM 672 C CA . SER A 1 88 ? 17.968 -6.774 12.051 1.00 90.81 88 SER A CA 1
ATOM 673 C C . SER A 1 88 ? 16.885 -6.482 13.105 1.00 90.81 88 SER A C 1
ATOM 675 O O . SER A 1 88 ? 17.196 -6.049 14.210 1.00 90.81 88 SER A O 1
ATOM 677 N N . GLY A 1 89 ? 15.612 -6.692 12.755 1.00 91.62 89 GLY A N 1
ATOM 678 C CA . GLY A 1 89 ? 14.467 -6.408 13.625 1.00 91.62 89 GLY A CA 1
ATOM 679 C C . GLY A 1 89 ? 13.996 -4.946 13.631 1.00 91.62 89 GLY A C 1
ATOM 680 O O . GLY A 1 89 ? 12.947 -4.666 14.212 1.00 91.62 89 GLY A O 1
ATOM 681 N N . ASP A 1 90 ? 14.673 -4.021 12.937 1.00 93.56 90 ASP A N 1
ATOM 682 C CA . ASP A 1 90 ? 14.240 -2.622 12.824 1.00 93.56 90 ASP A CA 1
ATOM 683 C C . ASP A 1 90 ? 13.011 -2.485 11.912 1.00 93.56 90 ASP A C 1
ATOM 685 O O . ASP A 1 90 ? 13.084 -2.414 10.678 1.00 93.56 90 ASP A O 1
ATOM 689 N N . ARG A 1 91 ? 11.838 -2.457 12.548 1.00 94.25 91 ARG A N 1
ATOM 690 C CA . ARG A 1 91 ? 10.544 -2.320 11.878 1.00 94.25 91 ARG A CA 1
ATOM 691 C C . ARG A 1 91 ? 10.390 -0.991 11.145 1.00 94.25 91 ARG A C 1
ATOM 693 O O . ARG A 1 91 ? 9.767 -0.959 10.082 1.00 94.25 91 ARG A O 1
ATOM 700 N N . ALA A 1 92 ? 10.895 0.106 11.708 1.00 92.31 92 ALA A N 1
ATOM 701 C CA . ALA A 1 92 ? 10.745 1.428 11.109 1.00 92.31 92 ALA A CA 1
ATOM 702 C C . ALA A 1 92 ? 11.546 1.503 9.806 1.00 92.31 92 ALA A C 1
ATOM 704 O O . ALA A 1 92 ? 11.007 1.903 8.769 1.00 92.31 92 ALA A O 1
ATOM 705 N N . GLN A 1 93 ? 12.785 1.005 9.832 1.00 90.62 93 GLN A N 1
ATOM 706 C CA . GLN A 1 93 ? 13.616 0.893 8.641 1.00 90.62 93 GLN A CA 1
ATOM 707 C C . GLN A 1 93 ? 12.989 -0.039 7.595 1.00 90.62 93 GLN A C 1
ATOM 709 O O . GLN A 1 93 ? 12.932 0.320 6.419 1.00 90.62 93 GLN A O 1
ATOM 714 N N . ALA A 1 94 ? 12.459 -1.197 8.001 1.00 92.56 94 ALA A N 1
ATOM 715 C CA . ALA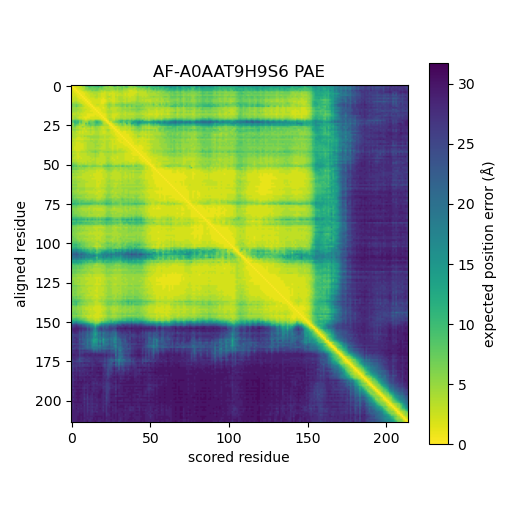 A 1 94 ? 11.785 -2.115 7.081 1.00 92.56 94 ALA A CA 1
ATOM 716 C C . ALA A 1 94 ? 10.550 -1.490 6.415 1.00 92.56 94 ALA A C 1
ATOM 718 O O . ALA A 1 94 ? 10.345 -1.663 5.213 1.00 92.56 94 ALA A O 1
ATOM 719 N N . LYS A 1 95 ? 9.745 -0.727 7.167 1.00 92.62 95 LYS A N 1
ATOM 720 C CA . LYS A 1 95 ? 8.602 0.015 6.620 1.00 92.62 95 LYS A CA 1
ATOM 721 C C . LYS A 1 95 ? 9.049 1.016 5.560 1.00 92.62 95 LYS A C 1
ATOM 723 O O . LYS A 1 95 ? 8.501 1.013 4.460 1.00 92.62 95 LYS A O 1
ATOM 728 N N . LEU A 1 96 ? 10.050 1.839 5.870 1.00 90.25 96 LEU A N 1
ATOM 729 C CA . LEU A 1 96 ? 10.594 2.814 4.921 1.00 90.25 96 LEU A CA 1
ATOM 730 C C . LEU A 1 96 ? 11.185 2.133 3.687 1.00 90.25 96 LEU A C 1
ATOM 732 O O . LEU A 1 96 ? 10.968 2.598 2.576 1.00 90.25 96 LEU A O 1
ATOM 736 N N . ALA A 1 97 ? 11.880 1.010 3.862 1.00 89.56 97 ALA A N 1
ATOM 737 C CA . ALA A 1 97 ? 12.442 0.243 2.761 1.00 89.56 97 ALA A CA 1
ATOM 738 C C . ALA A 1 97 ? 11.358 -0.277 1.809 1.00 89.56 97 ALA A C 1
ATOM 740 O O . ALA A 1 97 ? 11.451 -0.081 0.599 1.00 89.56 97 ALA A O 1
ATOM 741 N N . VAL A 1 98 ? 10.331 -0.941 2.352 1.00 91.12 98 VAL A N 1
ATOM 742 C CA . VAL A 1 98 ? 9.246 -1.528 1.555 1.00 91.12 98 VAL A CA 1
ATOM 743 C C . VAL A 1 98 ? 8.456 -0.437 0.835 1.00 91.12 98 VAL A C 1
ATOM 745 O O . VAL A 1 98 ? 8.213 -0.563 -0.362 1.00 91.12 98 VAL A O 1
ATOM 748 N N . LEU A 1 99 ? 8.102 0.649 1.529 1.00 90.56 99 LEU A N 1
ATOM 749 C CA . LEU A 1 99 ? 7.401 1.774 0.908 1.00 90.56 99 LEU A CA 1
ATOM 750 C C . LEU A 1 99 ? 8.283 2.469 -0.134 1.00 90.56 99 LEU A C 1
ATOM 752 O O . LEU A 1 99 ? 7.823 2.719 -1.241 1.00 90.56 99 LEU A O 1
ATOM 756 N N . GLY A 1 100 ? 9.563 2.693 0.159 1.00 87.56 100 GLY A N 1
ATOM 757 C CA . GLY A 1 100 ? 10.506 3.261 -0.800 1.00 87.56 100 GLY A CA 1
ATOM 758 C C . GLY A 1 100 ? 10.593 2.436 -2.086 1.00 87.56 100 GLY A C 1
ATOM 759 O O . GLY A 1 100 ? 10.545 2.997 -3.174 1.00 87.56 100 GLY A O 1
ATOM 760 N N . ALA A 1 101 ? 10.628 1.105 -1.983 1.00 86.50 101 ALA A N 1
ATOM 761 C CA . ALA A 1 101 ? 10.623 0.230 -3.155 1.00 86.50 101 ALA A CA 1
ATOM 762 C C . ALA A 1 101 ? 9.306 0.299 -3.951 1.00 86.50 101 ALA A C 1
ATOM 764 O O . ALA A 1 101 ? 9.339 0.360 -5.176 1.00 86.50 101 ALA A O 1
ATOM 765 N N . VAL A 1 102 ? 8.150 0.309 -3.278 1.00 86.81 102 VAL A N 1
ATOM 766 C CA . VAL A 1 102 ? 6.827 0.369 -3.933 1.00 86.81 102 VAL A CA 1
ATOM 767 C C . VAL A 1 102 ? 6.589 1.713 -4.625 1.00 86.81 102 VAL A C 1
ATOM 769 O O . VAL A 1 102 ? 6.016 1.749 -5.710 1.00 86.81 102 VAL A O 1
ATOM 772 N N . TYR A 1 103 ? 7.043 2.806 -4.014 1.00 84.56 103 TYR A N 1
ATOM 773 C CA . TYR A 1 103 ? 6.829 4.170 -4.500 1.00 84.56 103 TYR A CA 1
ATOM 774 C C . TYR A 1 103 ? 7.988 4.707 -5.356 1.00 84.56 103 TYR A C 1
ATOM 776 O O . TYR A 1 103 ? 8.001 5.887 -5.698 1.00 84.56 103 TYR A O 1
ATOM 784 N N . GLY A 1 104 ? 8.954 3.859 -5.727 1.00 82.81 104 GLY A N 1
ATOM 785 C CA . GLY A 1 104 ? 10.033 4.230 -6.649 1.00 82.81 104 GLY A CA 1
ATOM 786 C C . GLY A 1 104 ? 11.051 5.213 -6.064 1.00 82.81 104 GLY A C 1
ATOM 787 O O . GLY A 1 104 ? 11.639 6.008 -6.793 1.00 82.81 104 GLY A O 1
ATOM 788 N N . GLN A 1 105 ? 11.278 5.188 -4.750 1.00 79.44 105 GLN A N 1
ATOM 789 C CA . GLN A 1 105 ? 12.294 6.016 -4.110 1.00 79.44 105 GLN A CA 1
ATOM 790 C C . GLN A 1 105 ? 13.701 5.533 -4.503 1.00 79.44 105 GLN A C 1
ATOM 792 O O . GLN A 1 105 ? 14.153 4.465 -4.092 1.00 79.44 105 GLN A O 1
ATOM 797 N N . THR A 1 106 ? 14.416 6.350 -5.278 1.00 68.81 106 THR A N 1
ATOM 798 C CA . THR A 1 106 ? 15.738 6.024 -5.850 1.00 68.81 106 THR A CA 1
ATOM 799 C C . THR A 1 106 ? 16.893 6.839 -5.257 1.00 68.81 106 THR A C 1
ATOM 801 O O . THR A 1 106 ? 17.995 6.842 -5.801 1.00 68.81 106 THR A O 1
ATOM 804 N N . SER A 1 107 ? 16.684 7.526 -4.130 1.00 71.00 107 SER A N 1
ATOM 805 C CA . SER A 1 107 ? 17.680 8.415 -3.518 1.00 71.00 107 SER A CA 1
ATOM 806 C C . SER A 1 107 ? 17.872 8.173 -2.014 1.00 71.00 107 SER A C 1
ATOM 808 O O . SER A 1 107 ? 17.058 7.526 -1.348 1.00 71.00 107 SER A O 1
ATOM 810 N N . GLY A 1 108 ? 18.988 8.682 -1.476 1.00 76.88 108 GLY A N 1
ATOM 811 C CA . GLY A 1 108 ? 19.337 8.592 -0.054 1.00 76.88 108 GLY A CA 1
ATOM 812 C C . GLY A 1 108 ? 19.494 7.152 0.449 1.00 76.88 108 GLY A C 1
ATOM 813 O O . GLY A 1 108 ? 19.947 6.263 -0.278 1.00 76.88 108 GLY A O 1
ATOM 814 N N . ASP A 1 109 ? 19.084 6.906 1.695 1.00 74.19 109 ASP A N 1
ATOM 815 C CA . ASP A 1 109 ? 19.089 5.562 2.291 1.00 74.19 109 ASP A CA 1
ATOM 816 C C . ASP A 1 109 ? 18.126 4.579 1.593 1.00 74.19 109 ASP A C 1
ATOM 818 O O . ASP A 1 109 ? 18.255 3.363 1.763 1.00 74.19 109 ASP A O 1
ATOM 822 N N . GLY A 1 110 ? 17.235 5.076 0.724 1.00 71.12 110 GLY A N 1
ATOM 823 C CA . GLY A 1 110 ? 16.375 4.266 -0.140 1.00 71.12 110 GLY A CA 1
ATOM 824 C C . GLY A 1 110 ? 17.159 3.302 -1.034 1.00 71.12 110 GLY A C 1
ATOM 825 O O . GLY A 1 110 ? 16.760 2.149 -1.178 1.00 71.12 110 GLY A O 1
ATOM 826 N N . LEU A 1 111 ? 18.334 3.700 -1.540 1.00 74.38 111 LEU A N 1
ATOM 827 C CA . LEU A 1 111 ? 19.169 2.836 -2.388 1.00 74.38 111 LEU A CA 1
ATOM 828 C C . LEU A 1 111 ? 19.768 1.646 -1.624 1.00 74.38 111 LEU A C 1
ATOM 830 O O . LEU A 1 111 ? 19.774 0.520 -2.127 1.00 74.38 111 LEU A O 1
ATOM 834 N N . LYS A 1 112 ? 20.250 1.872 -0.394 1.00 81.44 112 LYS A N 1
ATOM 835 C CA . LYS A 1 112 ? 20.796 0.802 0.463 1.00 81.44 112 LYS A CA 1
ATOM 836 C C . LYS A 1 112 ? 19.698 -0.182 0.862 1.00 81.44 112 LYS A C 1
ATOM 838 O O . LYS A 1 112 ? 19.883 -1.397 0.780 1.00 81.44 112 LYS A O 1
ATOM 843 N N . ASN A 1 113 ? 18.541 0.352 1.241 1.00 84.00 113 ASN A N 1
ATOM 844 C CA . ASN A 1 113 ? 17.364 -0.426 1.603 1.00 84.00 113 ASN A CA 1
ATOM 845 C C . ASN A 1 113 ? 16.835 -1.248 0.415 1.00 84.00 113 ASN A C 1
ATOM 847 O O . ASN A 1 113 ? 16.528 -2.431 0.571 1.00 84.00 113 ASN A O 1
ATOM 851 N N . LEU A 1 114 ? 16.820 -0.671 -0.790 1.00 85.56 114 LEU A N 1
ATOM 852 C CA . LEU A 1 114 ? 16.441 -1.370 -2.015 1.00 85.56 114 LEU A CA 1
ATOM 853 C C . LEU A 1 114 ? 17.400 -2.520 -2.336 1.00 85.56 114 LEU A C 1
ATOM 855 O O . LEU A 1 114 ? 16.950 -3.598 -2.7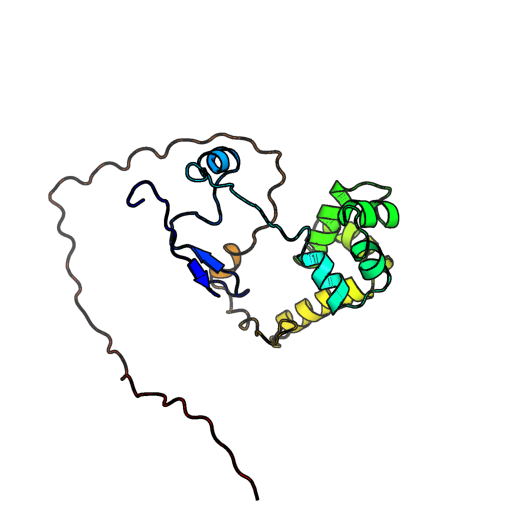15 1.00 85.56 114 LEU A O 1
ATOM 859 N N . ALA A 1 115 ? 18.710 -2.344 -2.141 1.00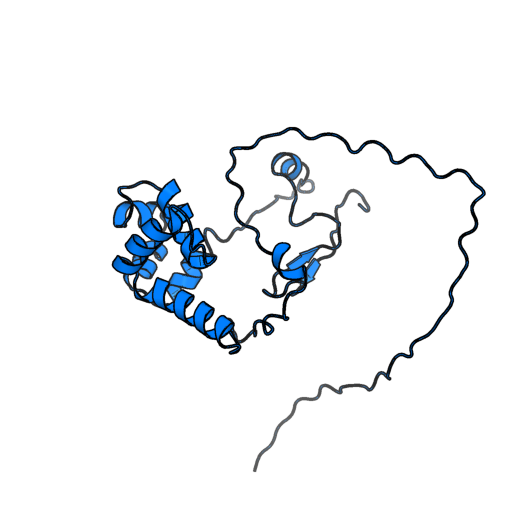 87.75 115 ALA A N 1
ATOM 860 C CA . ALA A 1 115 ? 19.678 -3.425 -2.330 1.00 87.75 115 ALA A CA 1
ATOM 861 C C . ALA A 1 115 ? 19.423 -4.608 -1.373 1.00 87.75 115 ALA A C 1
ATOM 863 O O . ALA A 1 115 ? 19.473 -5.770 -1.791 1.00 87.75 115 ALA A O 1
ATOM 864 N N . ALA A 1 116 ? 19.093 -4.332 -0.107 1.00 89.25 116 ALA A N 1
ATOM 865 C CA . ALA A 1 116 ? 18.724 -5.367 0.860 1.00 89.25 116 ALA A CA 1
ATOM 866 C C . ALA A 1 116 ? 17.432 -6.099 0.454 1.00 89.25 116 ALA A C 1
ATOM 868 O O . ALA A 1 116 ? 17.385 -7.334 0.484 1.00 89.25 116 ALA A O 1
ATOM 869 N N . LEU A 1 117 ? 16.415 -5.357 0.001 1.00 92.00 117 LEU A N 1
ATOM 870 C CA . LEU A 1 117 ? 15.167 -5.930 -0.503 1.00 92.00 117 LEU A CA 1
ATOM 871 C C . LEU A 1 117 ? 15.381 -6.761 -1.770 1.00 92.00 117 LEU A C 1
ATOM 873 O O . LEU A 1 117 ? 14.868 -7.873 -1.834 1.00 92.00 117 LEU A O 1
ATOM 877 N N . ARG A 1 118 ? 16.189 -6.298 -2.734 1.00 92.69 118 ARG A N 1
ATOM 878 C CA . ARG A 1 118 ? 16.525 -7.053 -3.957 1.00 92.69 118 ARG A CA 1
ATOM 879 C C . ARG A 1 118 ? 17.144 -8.405 -3.638 1.00 92.69 118 ARG A C 1
ATOM 881 O O . ARG A 1 118 ? 16.813 -9.397 -4.277 1.00 92.69 118 ARG A O 1
ATOM 888 N N . ARG A 1 119 ? 18.011 -8.466 -2.623 1.00 92.75 119 ARG A N 1
ATOM 889 C CA . ARG A 1 119 ? 18.614 -9.730 -2.183 1.00 92.75 119 ARG A CA 1
ATOM 890 C C . ARG A 1 119 ? 17.589 -10.673 -1.550 1.00 92.75 119 ARG A C 1
ATOM 892 O O . ARG A 1 119 ? 17.716 -11.886 -1.700 1.00 92.75 119 ARG A O 1
ATOM 899 N N . ARG A 1 120 ? 16.611 -10.150 -0.800 1.00 93.62 120 ARG A N 1
ATOM 900 C CA . ARG A 1 120 ? 15.698 -10.984 0.001 1.00 93.62 120 ARG A CA 1
ATOM 901 C C . ARG A 1 120 ? 14.385 -11.341 -0.691 1.00 93.62 120 ARG A C 1
ATOM 903 O O . ARG A 1 120 ? 13.881 -12.438 -0.446 1.00 93.62 120 ARG A O 1
ATOM 910 N N . PHE A 1 121 ? 13.879 -10.441 -1.525 1.00 95.50 121 PHE A N 1
ATOM 911 C CA . PHE A 1 121 ? 12.606 -10.523 -2.244 1.00 95.50 121 PHE A CA 1
ATOM 912 C C . PHE A 1 121 ? 12.808 -10.154 -3.728 1.00 95.50 121 PHE A C 1
ATOM 914 O O . PHE A 1 121 ? 12.238 -9.173 -4.221 1.00 95.50 121 PHE A O 1
ATOM 921 N N . PRO A 1 122 ? 13.671 -10.892 -4.452 1.00 95.69 122 PRO A N 1
ATOM 922 C CA . PRO A 1 122 ? 14.101 -10.517 -5.795 1.00 95.69 122 PRO A CA 1
ATOM 923 C C . PRO A 1 122 ? 12.943 -10.411 -6.789 1.00 95.69 122 PRO A C 1
ATOM 925 O O . PRO A 1 122 ? 12.958 -9.530 -7.644 1.00 95.69 122 PRO A O 1
ATOM 928 N N . ARG A 1 123 ? 11.917 -11.267 -6.681 1.00 97.62 123 ARG A N 1
ATOM 929 C CA . ARG A 1 123 ? 10.783 -11.253 -7.618 1.00 97.62 123 ARG A CA 1
ATOM 930 C C . ARG A 1 123 ? 9.848 -10.084 -7.345 1.00 97.62 123 ARG A C 1
ATOM 932 O O . ARG A 1 123 ? 9.301 -9.524 -8.286 1.00 97.62 123 ARG A O 1
ATOM 939 N N . ALA A 1 124 ? 9.683 -9.709 -6.077 1.00 95.69 124 ALA A N 1
ATOM 940 C CA . ALA A 1 124 ? 8.876 -8.555 -5.698 1.00 95.69 124 ALA A CA 1
ATOM 941 C C . ALA A 1 124 ? 9.497 -7.257 -6.215 1.00 95.69 124 ALA A C 1
ATOM 943 O O . ALA A 1 124 ? 8.799 -6.450 -6.825 1.00 95.69 124 ALA A O 1
ATOM 944 N N . VAL A 1 125 ? 10.813 -7.091 -6.041 1.00 94.38 125 VAL A N 1
ATOM 945 C CA . VAL A 1 125 ? 11.504 -5.903 -6.553 1.00 94.38 125 VAL A CA 1
ATOM 946 C C . VAL A 1 125 ? 11.543 -5.895 -8.082 1.00 94.38 125 VAL A C 1
ATOM 948 O O . VAL A 1 125 ? 11.224 -4.879 -8.686 1.00 94.38 125 VAL A O 1
ATOM 951 N N . ALA A 1 126 ? 11.825 -7.033 -8.725 1.00 94.81 126 ALA A N 1
ATOM 952 C CA . ALA A 1 126 ? 11.791 -7.120 -10.185 1.00 94.81 126 ALA A CA 1
ATOM 953 C C . ALA A 1 126 ? 10.406 -6.780 -10.768 1.00 94.81 126 ALA A C 1
ATOM 955 O O . ALA A 1 126 ? 10.323 -6.197 -11.843 1.00 94.81 126 ALA A O 1
ATOM 956 N N . TYR A 1 127 ? 9.319 -7.117 -10.063 1.00 95.31 127 TYR A N 1
ATOM 957 C CA . TYR A 1 127 ? 7.960 -6.795 -10.500 1.00 95.31 127 TYR A CA 1
ATOM 958 C C . TYR A 1 127 ? 7.710 -5.280 -10.551 1.00 95.31 127 TYR A C 1
ATOM 960 O O . TYR A 1 127 ? 7.150 -4.785 -11.529 1.00 95.31 127 TYR A O 1
ATOM 968 N N . VAL A 1 128 ? 8.123 -4.539 -9.516 1.00 92.81 128 VAL A N 1
ATOM 969 C CA . VAL A 1 128 ? 7.973 -3.072 -9.498 1.00 92.81 128 VAL A CA 1
ATOM 970 C C . VAL A 1 128 ? 8.959 -2.387 -10.444 1.00 92.81 128 VAL A C 1
ATOM 972 O O . VAL A 1 128 ? 8.557 -1.463 -11.145 1.00 92.81 128 VAL A O 1
ATOM 975 N N . ASP A 1 129 ? 10.195 -2.892 -10.550 1.00 92.44 129 ASP A N 1
ATOM 976 C CA . ASP A 1 129 ? 11.197 -2.400 -11.504 1.00 92.44 129 ASP A CA 1
ATOM 977 C C . ASP A 1 129 ? 10.698 -2.562 -12.956 1.00 92.44 129 ASP A C 1
ATOM 979 O O . ASP A 1 129 ? 10.830 -1.647 -13.766 1.00 92.44 129 ASP A O 1
ATOM 983 N N . GLU A 1 130 ? 10.057 -3.688 -13.294 1.00 93.38 130 GLU A N 1
ATOM 984 C CA . GLU A 1 130 ? 9.472 -3.904 -14.624 1.00 93.38 130 GLU A CA 1
ATOM 985 C C . GLU A 1 130 ? 8.308 -2.952 -14.910 1.00 93.38 130 GLU A C 1
ATOM 987 O O . GLU A 1 130 ? 8.187 -2.444 -16.025 1.00 93.38 130 GLU A O 1
ATOM 992 N N . ALA A 1 131 ? 7.452 -2.697 -13.919 1.00 91.69 131 ALA A N 1
ATOM 993 C CA . ALA A 1 131 ? 6.353 -1.749 -14.065 1.00 91.69 131 ALA A CA 1
ATOM 994 C C . ALA A 1 131 ? 6.865 -0.313 -14.266 1.00 91.69 131 ALA A C 1
ATOM 996 O O . ALA A 1 131 ? 6.337 0.404 -15.117 1.00 91.69 131 ALA A O 1
ATOM 997 N N . ALA A 1 132 ? 7.910 0.085 -13.532 1.00 89.88 132 ALA A N 1
ATOM 998 C CA . ALA A 1 132 ? 8.571 1.378 -13.697 1.00 89.88 132 ALA A CA 1
ATOM 999 C C . ALA A 1 132 ? 9.185 1.507 -15.097 1.00 89.88 132 ALA A C 1
ATOM 1001 O O . ALA A 1 132 ? 8.849 2.435 -15.832 1.00 89.88 132 ALA A O 1
ATOM 1002 N N . ARG A 1 133 ? 9.976 0.511 -15.516 1.00 91.44 133 ARG A N 1
ATOM 1003 C CA . ARG A 1 133 ? 10.585 0.453 -16.851 1.00 91.44 133 ARG A CA 1
ATOM 1004 C C . ARG A 1 133 ? 9.541 0.503 -17.967 1.00 91.44 133 ARG A C 1
ATOM 1006 O O . ARG A 1 133 ? 9.724 1.198 -18.961 1.00 91.44 133 ARG A O 1
ATOM 1013 N N . ALA A 1 134 ? 8.421 -0.204 -17.810 1.00 91.88 134 ALA A N 1
ATOM 1014 C CA . ALA A 1 134 ? 7.311 -0.134 -18.755 1.00 91.88 134 ALA A CA 1
ATOM 1015 C C . ALA A 1 134 ? 6.754 1.291 -18.877 1.00 91.88 134 ALA A C 1
ATOM 1017 O O . ALA A 1 134 ? 6.537 1.757 -19.994 1.00 91.88 134 ALA A O 1
ATOM 1018 N N . GLY A 1 135 ? 6.569 1.988 -17.754 1.00 89.31 135 GLY A N 1
ATOM 1019 C CA . GLY A 1 135 ? 6.145 3.387 -17.745 1.00 89.31 135 GLY A CA 1
ATOM 1020 C C . GLY A 1 135 ? 7.152 4.325 -18.419 1.00 89.31 135 GLY A C 1
ATOM 1021 O O . GLY A 1 135 ? 6.751 5.150 -19.239 1.00 89.31 135 GLY A O 1
ATOM 1022 N N . GLU A 1 136 ? 8.447 4.165 -18.136 1.00 88.50 136 GLU A N 1
ATOM 1023 C 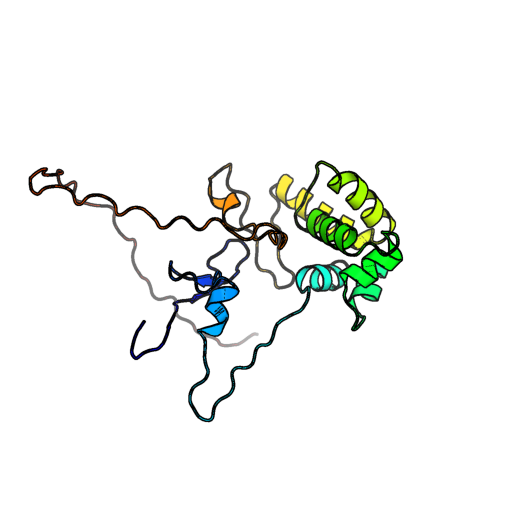CA . GLU A 1 136 ? 9.541 4.944 -18.744 1.00 88.50 136 GLU A CA 1
ATOM 1024 C C . GLU A 1 136 ? 9.619 4.754 -20.268 1.00 88.50 136 GLU A C 1
ATOM 1026 O O . GLU A 1 136 ? 9.856 5.703 -21.012 1.00 88.50 136 GLU A O 1
ATOM 1031 N N . GLU A 1 137 ? 9.349 3.539 -20.747 1.00 91.75 137 GLU A N 1
ATOM 1032 C CA . GLU A 1 137 ? 9.285 3.194 -22.172 1.00 91.75 137 GLU A CA 1
ATOM 1033 C C . GLU A 1 137 ? 7.961 3.625 -22.841 1.00 91.75 137 GLU A C 1
ATOM 1035 O O . GLU A 1 137 ? 7.747 3.362 -24.026 1.00 91.75 137 GLU A O 1
ATOM 1040 N N . GLY A 1 138 ? 7.041 4.257 -22.102 1.00 89.38 138 GLY A N 1
ATOM 1041 C CA . GLY A 1 138 ? 5.723 4.662 -22.599 1.00 89.38 138 GLY A CA 1
ATOM 1042 C C . GLY A 1 138 ? 4.754 3.497 -22.836 1.00 89.38 138 GLY A C 1
ATOM 1043 O O . GLY A 1 138 ? 3.715 3.674 -23.477 1.00 89.38 138 GLY A O 1
ATOM 1044 N N . ARG A 1 139 ? 5.067 2.296 -22.332 1.00 91.75 139 ARG A N 1
ATOM 1045 C CA . ARG A 1 139 ? 4.159 1.145 -22.358 1.00 91.75 139 ARG A CA 1
ATOM 1046 C C . ARG A 1 139 ? 3.044 1.324 -21.329 1.00 91.75 139 ARG A C 1
ATOM 1048 O O . ARG A 1 139 ? 3.192 1.966 -20.294 1.00 91.75 139 ARG A O 1
ATOM 1055 N N . LEU A 1 140 ? 1.905 0.694 -21.604 1.00 90.38 140 LEU A N 1
ATOM 1056 C CA . LEU A 1 140 ? 0.762 0.706 -20.695 1.00 90.38 140 LEU A CA 1
ATOM 1057 C C . LEU A 1 140 ? 1.004 -0.222 -19.499 1.00 90.38 140 LEU A C 1
ATOM 1059 O O . LEU A 1 140 ? 1.234 -1.420 -19.678 1.00 90.38 140 LEU A O 1
ATOM 1063 N N . VAL A 1 141 ? 0.850 0.313 -18.288 1.00 92.25 141 VAL A N 1
ATOM 1064 C CA . VAL A 1 141 ? 0.836 -0.459 -17.037 1.00 92.25 141 VAL A CA 1
ATOM 1065 C C . VAL A 1 141 ? -0.611 -0.735 -16.639 1.00 92.25 141 VAL A C 1
ATOM 1067 O O . VAL A 1 141 ? -1.468 0.145 -16.734 1.00 92.25 141 VAL A O 1
ATOM 1070 N N . ARG A 1 142 ? -0.912 -1.962 -16.202 1.00 92.44 142 ARG A N 1
ATOM 1071 C CA . ARG A 1 142 ? -2.267 -2.368 -15.802 1.00 92.44 142 ARG A CA 1
ATOM 1072 C C . ARG A 1 142 ? -2.285 -2.976 -14.408 1.00 92.44 142 ARG A C 1
ATOM 1074 O O . ARG A 1 142 ? -1.322 -3.610 -13.989 1.00 92.44 142 ARG A O 1
ATOM 1081 N N . THR A 1 143 ? -3.398 -2.807 -13.701 1.00 92.88 143 THR A N 1
ATOM 1082 C CA . THR A 1 143 ? -3.667 -3.553 -12.468 1.00 92.88 143 THR A CA 1
ATOM 1083 C C . THR A 1 143 ? -3.959 -5.019 -12.779 1.00 92.88 143 THR A C 1
ATOM 1085 O O . THR A 1 143 ? -4.254 -5.380 -13.919 1.00 92.88 143 THR A O 1
ATOM 1088 N N . TRP A 1 144 ? -3.957 -5.858 -11.740 1.00 92.19 144 TRP A N 1
ATOM 1089 C CA . TRP A 1 144 ? -4.302 -7.278 -11.856 1.00 92.19 144 TRP A CA 1
ATOM 1090 C C . TRP A 1 144 ? -5.673 -7.525 -12.512 1.00 92.19 144 TRP A C 1
ATOM 1092 O O . TRP A 1 144 ? -5.834 -8.477 -13.267 1.00 92.19 144 TRP A O 1
ATOM 1102 N N . LEU A 1 145 ? -6.648 -6.642 -12.267 1.00 93.06 145 LEU A N 1
ATOM 1103 C CA . LEU A 1 145 ? -8.004 -6.731 -12.826 1.00 93.06 145 LEU A CA 1
ATOM 1104 C C . LEU A 1 145 ? -8.189 -5.908 -14.115 1.00 93.06 145 LEU A C 1
ATOM 1106 O O . LEU A 1 145 ? -9.314 -5.649 -14.529 1.00 93.06 145 LEU A O 1
ATOM 1110 N N . GLY A 1 146 ? -7.099 -5.480 -14.756 1.00 93.00 146 GLY A N 1
ATOM 1111 C CA . GLY A 1 146 ? -7.131 -4.912 -16.106 1.00 93.00 146 GLY A CA 1
ATOM 1112 C C . GLY A 1 146 ? -7.337 -3.399 -16.203 1.00 93.00 146 GLY A C 1
ATOM 1113 O O . GLY A 1 146 ? -7.322 -2.864 -17.314 1.00 93.00 146 GLY A O 1
ATOM 1114 N N . ARG A 1 147 ? -7.457 -2.667 -15.086 1.00 91.94 147 ARG A N 1
ATOM 1115 C CA . ARG A 1 147 ? -7.484 -1.195 -15.142 1.00 91.94 147 ARG A CA 1
ATOM 1116 C C . ARG A 1 147 ? -6.144 -0.689 -15.662 1.00 91.94 147 ARG A C 1
ATOM 1118 O O . ARG A 1 147 ? -5.102 -1.069 -15.138 1.00 91.94 147 ARG A O 1
ATOM 1125 N N . THR A 1 148 ? -6.177 0.188 -16.656 1.00 91.19 148 THR A N 1
ATOM 1126 C CA . THR A 1 148 ? -4.971 0.734 -17.286 1.00 91.19 148 THR A CA 1
ATOM 1127 C C . THR A 1 148 ? -4.595 2.068 -16.649 1.00 91.19 148 THR A C 1
ATOM 1129 O O . THR A 1 148 ? -5.455 2.931 -16.488 1.00 91.19 148 THR A O 1
ATOM 1132 N N . CYS A 1 149 ? -3.327 2.219 -16.269 1.00 85.75 149 CYS A N 1
ATOM 1133 C CA . CYS A 1 149 ? -2.755 3.505 -15.891 1.00 85.75 149 CYS A CA 1
ATOM 1134 C C . CYS A 1 149 ? -2.673 4.376 -17.154 1.00 85.75 149 CYS A C 1
ATOM 1136 O O . CYS A 1 149 ? -2.158 3.887 -18.169 1.00 85.75 149 CYS A O 1
ATOM 1138 N N . PRO A 1 150 ? -3.195 5.615 -17.144 1.00 80.69 150 PRO A N 1
ATOM 1139 C CA . PRO A 1 150 ? -3.039 6.501 -18.288 1.00 80.69 150 PRO A CA 1
ATOM 1140 C C . PRO A 1 150 ? -1.543 6.713 -18.585 1.00 80.69 150 PRO A C 1
ATOM 1142 O O . PRO A 1 150 ? -0.738 6.727 -17.650 1.00 80.69 150 PRO A O 1
ATOM 1145 N N . PRO A 1 151 ? -1.141 6.862 -19.862 1.00 77.75 151 PRO A N 1
ATOM 1146 C CA . PRO A 1 151 ? 0.231 7.224 -20.197 1.00 77.75 151 PRO A CA 1
ATOM 1147 C C . PRO A 1 151 ? 0.646 8.478 -19.430 1.00 77.75 151 PRO A C 1
ATOM 1149 O O . PRO A 1 151 ? -0.168 9.392 -19.282 1.00 77.75 151 PRO A O 1
ATOM 1152 N N . ALA A 1 152 ? 1.898 8.534 -18.970 1.00 68.25 152 ALA A N 1
ATOM 1153 C CA . ALA A 1 152 ? 2.424 9.731 -18.329 1.00 68.25 152 ALA A CA 1
ATOM 1154 C C . ALA A 1 152 ? 2.235 10.921 -19.282 1.00 68.25 152 ALA A C 1
ATOM 1156 O O . ALA A 1 152 ? 2.853 10.983 -20.351 1.00 68.25 152 ALA A O 1
ATOM 1157 N N . ALA A 1 153 ? 1.337 11.846 -18.930 1.00 59.09 153 ALA A N 1
ATOM 1158 C CA . ALA A 1 153 ? 1.241 13.110 -19.636 1.00 59.09 153 ALA A CA 1
ATOM 1159 C C . ALA A 1 153 ? 2.621 13.773 -19.540 1.00 59.09 153 ALA A C 1
ATOM 1161 O O . ALA A 1 153 ? 3.245 13.752 -18.478 1.00 59.09 153 ALA A O 1
ATOM 1162 N N . ARG A 1 154 ? 3.136 14.315 -20.648 1.00 50.16 154 ARG A N 1
ATOM 1163 C CA . ARG A 1 154 ? 4.397 15.064 -20.630 1.00 50.16 154 ARG A CA 1
ATOM 1164 C C . ARG A 1 154 ? 4.217 16.262 -19.693 1.00 50.16 154 ARG A C 1
ATOM 1166 O O . ARG A 1 154 ? 3.622 17.245 -20.108 1.00 50.16 154 ARG A O 1
ATOM 1173 N N . THR A 1 155 ? 4.684 16.124 -18.448 1.00 47.97 155 THR A N 1
ATOM 1174 C CA . THR A 1 155 ? 4.774 17.158 -17.399 1.00 47.97 155 THR A CA 1
ATOM 1175 C C . THR A 1 155 ? 3.573 18.111 -17.343 1.00 47.97 155 THR A C 1
ATOM 1177 O O . THR A 1 155 ? 3.618 19.206 -17.898 1.00 47.97 155 THR A O 1
ATOM 1180 N N . GLY A 1 156 ? 2.519 17.689 -16.645 1.00 41.78 156 GLY A N 1
ATOM 1181 C CA . GLY A 1 156 ? 1.504 18.568 -16.058 1.00 41.78 156 GLY A CA 1
ATOM 1182 C C . GLY A 1 156 ? 1.449 18.331 -14.545 1.00 41.78 156 GLY A C 1
ATOM 1183 O O . GLY A 1 156 ? 1.750 17.222 -14.101 1.00 41.78 156 GLY A O 1
ATOM 1184 N N . ASP A 1 157 ? 1.099 19.365 -13.779 1.00 42.16 157 ASP A N 1
ATOM 1185 C CA . ASP A 1 157 ? 1.171 19.463 -12.305 1.00 42.16 157 ASP A CA 1
ATOM 1186 C C . ASP A 1 157 ? 0.367 18.403 -11.508 1.00 42.16 157 ASP A C 1
ATOM 1188 O O . ASP A 1 157 ? 0.469 18.336 -10.284 1.00 42.16 157 ASP A O 1
ATOM 1192 N N . ASP A 1 158 ? -0.383 17.523 -12.174 1.00 44.31 158 ASP A N 1
ATOM 1193 C CA . ASP A 1 158 ? -1.350 16.606 -11.551 1.00 44.31 158 ASP A CA 1
ATOM 1194 C C . ASP A 1 158 ? -0.714 15.392 -10.839 1.00 44.31 158 ASP A C 1
ATOM 1196 O O . ASP A 1 158 ? -1.375 14.691 -10.073 1.00 44.31 158 ASP A O 1
ATOM 1200 N N . ALA A 1 159 ? 0.576 15.110 -11.064 1.00 42.69 159 ALA A N 1
ATOM 1201 C CA . ALA A 1 159 ? 1.245 13.942 -10.475 1.00 42.69 159 ALA A CA 1
ATOM 1202 C C . ALA A 1 159 ? 1.522 14.085 -8.964 1.00 42.69 159 ALA A C 1
ATOM 1204 O O . ALA A 1 159 ? 1.718 13.083 -8.274 1.00 42.69 159 ALA A O 1
ATOM 1205 N N . ALA A 1 160 ? 1.555 15.316 -8.444 1.00 40.91 160 ALA A N 1
ATOM 1206 C CA . ALA A 1 160 ? 1.955 15.590 -7.065 1.00 40.91 160 ALA A CA 1
ATOM 1207 C C . ALA A 1 160 ? 0.834 15.362 -6.032 1.00 40.91 160 ALA A C 1
ATOM 1209 O O . ALA A 1 160 ? 1.128 15.179 -4.853 1.00 40.91 160 ALA A O 1
ATOM 1210 N N . GLU A 1 161 ? -0.437 15.346 -6.446 1.00 43.94 161 GLU A N 1
ATOM 1211 C CA . GLU A 1 161 ? -1.575 15.347 -5.512 1.00 43.94 161 GLU A CA 1
ATOM 1212 C C . GLU A 1 161 ? -1.956 13.952 -4.980 1.00 43.94 161 GLU A C 1
ATOM 1214 O O . GLU A 1 161 ? -2.648 13.831 -3.969 1.00 43.94 161 GLU A O 1
ATOM 1219 N N . GLU A 1 162 ? -1.485 12.879 -5.624 1.00 49.84 162 GLU A N 1
ATOM 1220 C CA . GLU A 1 162 ? -1.918 11.509 -5.316 1.00 49.84 162 GLU A CA 1
ATOM 1221 C C . GLU A 1 162 ? -0.959 10.723 -4.402 1.00 49.84 162 GLU A C 1
ATOM 1223 O O . GLU A 1 162 ? -1.321 9.671 -3.863 1.00 49.84 162 GLU A O 1
ATOM 1228 N N . ALA A 1 163 ? 0.254 11.231 -4.164 1.00 40.91 163 ALA A N 1
ATOM 1229 C CA . ALA A 1 163 ? 1.241 10.573 -3.315 1.00 40.91 163 ALA A CA 1
ATOM 1230 C C . ALA A 1 163 ? 0.894 10.736 -1.823 1.00 40.91 163 ALA A C 1
ATOM 1232 O O . ALA A 1 163 ? 1.485 11.531 -1.097 1.00 40.91 163 ALA A O 1
ATOM 1233 N N . GLY A 1 164 ? -0.054 9.930 -1.344 1.00 47.16 164 GLY A N 1
ATOM 1234 C CA . GLY A 1 164 ? -0.330 9.704 0.076 1.00 47.16 164 GLY A CA 1
ATOM 1235 C C . GLY A 1 164 ? 0.785 8.915 0.765 1.00 47.16 164 GLY A C 1
ATOM 1236 O O . GLY A 1 164 ? 0.521 7.872 1.363 1.00 47.16 164 GLY A O 1
ATOM 1237 N N . ILE A 1 165 ? 2.032 9.390 0.674 1.00 38.75 165 ILE A N 1
ATOM 1238 C CA . ILE A 1 165 ? 3.129 8.892 1.505 1.00 38.75 165 ILE A CA 1
ATOM 1239 C C . ILE A 1 165 ? 2.662 9.031 2.961 1.00 38.75 165 ILE A C 1
ATOM 1241 O O . ILE A 1 165 ? 2.250 10.128 3.350 1.00 38.75 165 ILE A O 1
ATOM 1245 N N . PRO A 1 166 ? 2.690 7.965 3.785 1.00 37.59 166 PRO A N 1
ATOM 1246 C CA . PRO A 1 166 ? 2.381 8.100 5.197 1.00 37.59 166 PRO A CA 1
ATOM 1247 C C . PRO A 1 166 ? 3.366 9.092 5.816 1.00 37.59 166 PRO A C 1
ATOM 1249 O O . PRO A 1 166 ? 4.541 8.768 5.988 1.00 37.59 166 PRO A O 1
ATOM 1252 N N . LEU A 1 167 ? 2.889 10.294 6.142 1.00 41.22 167 LEU A N 1
ATOM 1253 C CA . LEU A 1 167 ? 3.614 11.197 7.022 1.00 41.22 167 LEU A CA 1
ATOM 1254 C C . LEU A 1 167 ? 3.854 10.432 8.328 1.00 41.22 167 LEU A C 1
ATOM 1256 O O . LEU A 1 167 ? 2.930 9.852 8.902 1.00 41.22 167 LEU A O 1
ATOM 1260 N N . THR A 1 168 ? 5.112 10.342 8.746 1.00 37.59 168 THR A N 1
ATOM 1261 C CA . THR A 1 168 ? 5.476 9.805 10.057 1.00 37.59 168 THR A CA 1
ATOM 1262 C C . THR A 1 168 ? 4.812 10.660 11.135 1.00 37.59 168 THR A C 1
ATOM 1264 O O . THR A 1 168 ? 4.800 11.883 11.019 1.00 37.59 168 THR A O 1
ATOM 1267 N N . ASP A 1 169 ? 4.253 10.024 12.167 1.00 39.34 169 ASP A N 1
ATOM 1268 C CA . ASP A 1 169 ? 3.463 10.636 13.254 1.00 39.34 169 ASP A CA 1
ATOM 1269 C C . ASP A 1 169 ? 4.261 11.607 14.175 1.00 39.34 169 ASP A C 1
ATOM 1271 O O . ASP A 1 169 ? 3.847 11.849 15.305 1.00 39.34 169 ASP A O 1
ATOM 1275 N N . ASP A 1 170 ? 5.366 12.206 13.719 1.00 35.91 170 ASP A N 1
ATOM 1276 C CA . ASP A 1 170 ? 6.276 13.015 14.553 1.00 35.91 170 ASP A CA 1
ATOM 1277 C C . ASP A 1 170 ? 6.189 14.540 14.362 1.00 35.91 170 ASP A C 1
ATOM 1279 O O . ASP A 1 170 ? 6.954 15.277 14.974 1.00 35.91 170 ASP A O 1
ATOM 1283 N N . GLU A 1 171 ? 5.220 15.065 13.611 1.00 32.81 171 GLU A N 1
ATOM 1284 C CA . GLU A 1 171 ? 5.000 16.521 13.521 1.00 32.81 171 GLU A CA 1
ATOM 1285 C C . GLU A 1 171 ? 3.593 16.895 14.007 1.00 32.81 171 GLU A C 1
ATOM 1287 O O . GLU A 1 171 ? 2.707 17.330 13.266 1.00 32.81 171 GLU A O 1
ATOM 1292 N N . SER A 1 172 ? 3.369 16.741 15.314 1.00 38.59 172 SER A N 1
ATOM 1293 C CA . SER A 1 172 ? 2.242 17.380 15.986 1.00 38.59 172 SER A CA 1
ATOM 1294 C C . SER A 1 172 ? 2.488 18.889 16.142 1.00 38.59 172 SER A C 1
ATOM 1296 O O . SER A 1 172 ? 2.951 19.351 17.178 1.00 38.59 172 SER A O 1
ATOM 1298 N N . GLY A 1 173 ? 2.075 19.659 15.133 1.00 30.08 173 GLY A N 1
ATOM 1299 C CA . GLY A 1 173 ? 1.286 20.875 15.343 1.00 30.08 173 GLY A CA 1
ATOM 1300 C C . GLY A 1 173 ? 2.002 22.224 15.501 1.00 30.08 173 GLY A C 1
ATOM 1301 O O . GLY A 1 173 ? 2.403 22.624 16.590 1.00 30.08 173 GLY A O 1
ATOM 1302 N N . ARG A 1 174 ? 1.823 23.073 14.483 1.00 25.53 174 ARG A N 1
ATOM 1303 C CA . ARG A 1 174 ? 1.241 24.406 14.708 1.00 25.53 174 ARG A CA 1
ATOM 1304 C C . ARG A 1 174 ? 0.134 24.645 13.684 1.00 25.53 174 ARG A C 1
ATOM 1306 O O . ARG A 1 174 ? 0.380 25.072 12.565 1.00 25.53 174 ARG A O 1
ATOM 1313 N N . TRP A 1 175 ? -1.103 24.360 14.081 1.00 36.28 175 TRP A N 1
ATOM 1314 C CA . TRP A 1 175 ? -2.277 24.829 13.353 1.00 36.28 175 TRP A CA 1
ATOM 1315 C C . TRP A 1 175 ? -2.400 26.343 13.560 1.00 36.28 175 TRP A C 1
ATOM 1317 O O . TRP A 1 175 ? -2.675 26.802 14.669 1.00 36.28 175 TRP A O 1
ATOM 1327 N N . THR A 1 176 ? -2.148 27.125 12.512 1.00 30.95 176 THR A N 1
ATOM 1328 C CA . THR A 1 176 ? -2.496 28.548 12.458 1.00 30.95 176 THR A CA 1
ATOM 1329 C C . THR A 1 176 ? -3.886 28.688 11.835 1.00 30.95 176 THR A C 1
ATOM 1331 O O . THR A 1 176 ? -4.123 28.164 10.745 1.00 30.95 176 THR A O 1
ATOM 1334 N N . PRO A 1 177 ? -4.838 29.378 12.487 1.00 31.72 177 PRO A N 1
ATOM 1335 C CA . PRO A 1 177 ? -6.116 29.661 11.855 1.00 31.72 177 PRO A CA 1
ATOM 1336 C C . PRO A 1 177 ? -5.881 30.581 10.652 1.00 31.72 177 PRO A C 1
ATOM 1338 O O . PRO A 1 177 ? -5.132 31.556 10.745 1.00 31.72 177 PRO A O 1
ATOM 1341 N N . ALA A 1 178 ? -6.525 30.273 9.525 1.00 38.09 178 ALA A N 1
ATOM 1342 C CA . ALA A 1 178 ? -6.524 31.143 8.358 1.00 38.09 178 ALA A CA 1
ATOM 1343 C C . ALA A 1 178 ? -7.049 32.527 8.765 1.00 38.09 178 ALA A C 1
ATOM 1345 O O . ALA A 1 178 ? -8.188 32.670 9.220 1.00 38.09 178 ALA A O 1
ATOM 1346 N N . THR A 1 179 ? -6.213 33.554 8.623 1.00 33.25 179 THR A N 1
ATOM 1347 C CA . THR A 1 179 ? -6.645 34.938 8.776 1.00 33.25 179 THR A CA 1
ATOM 1348 C C . THR A 1 179 ? -7.702 35.236 7.720 1.00 33.25 179 THR A C 1
ATOM 1350 O O . THR A 1 179 ? -7.554 34.957 6.530 1.00 33.25 179 THR A O 1
ATOM 1353 N N . ARG A 1 180 ? -8.824 35.771 8.196 1.00 32.16 180 ARG A N 1
ATOM 1354 C CA . ARG A 1 180 ? -9.984 36.170 7.404 1.00 32.16 180 ARG A CA 1
ATOM 1355 C C . ARG A 1 180 ? -9.524 37.082 6.260 1.00 32.16 180 ARG A C 1
ATOM 1357 O O . ARG A 1 180 ? -9.009 38.168 6.514 1.00 32.16 180 ARG A O 1
ATOM 1364 N N . ARG A 1 181 ? -9.710 36.648 5.007 1.00 36.16 181 ARG A N 1
ATOM 1365 C CA . ARG A 1 181 ? -9.503 37.502 3.826 1.00 36.16 181 ARG A CA 1
ATOM 1366 C C . ARG A 1 181 ? -10.363 38.766 3.994 1.00 36.16 181 ARG A C 1
ATOM 1368 O O . ARG A 1 181 ? -11.551 38.621 4.298 1.00 36.16 181 ARG A O 1
ATOM 1375 N N . PRO A 1 182 ? -9.816 39.981 3.827 1.00 36.81 182 PRO A N 1
ATOM 1376 C CA . PRO A 1 182 ? -10.631 41.183 3.873 1.00 36.81 182 PRO A CA 1
ATOM 1377 C C . PRO A 1 182 ? -11.642 41.156 2.723 1.00 36.81 182 PRO A C 1
ATOM 1379 O O . PRO A 1 182 ? -11.305 40.856 1.577 1.00 36.81 182 PRO A O 1
ATOM 1382 N N . THR A 1 183 ? -12.900 41.433 3.057 1.00 41.06 183 THR A N 1
ATOM 1383 C CA . THR A 1 183 ? -13.994 41.661 2.110 1.00 41.06 183 THR A CA 1
ATOM 1384 C C . THR A 1 183 ? -13.607 42.770 1.128 1.00 41.06 183 THR A C 1
ATOM 1386 O O . THR A 1 183 ? -13.217 43.845 1.587 1.00 41.06 183 THR A O 1
ATOM 1389 N N . PRO A 1 184 ? -13.716 42.562 -0.197 1.00 37.88 184 PRO A N 1
ATOM 1390 C CA . PRO A 1 184 ? -13.533 43.648 -1.149 1.00 37.88 184 PRO A CA 1
ATOM 1391 C C . PRO A 1 184 ? -14.649 44.686 -0.969 1.00 37.88 184 PRO A C 1
ATOM 1393 O O . PRO A 1 184 ? -15.821 44.337 -0.813 1.00 37.88 184 PRO A O 1
ATOM 1396 N N . ALA A 1 185 ? -14.269 45.964 -0.958 1.00 38.00 185 ALA A N 1
ATOM 1397 C CA . AL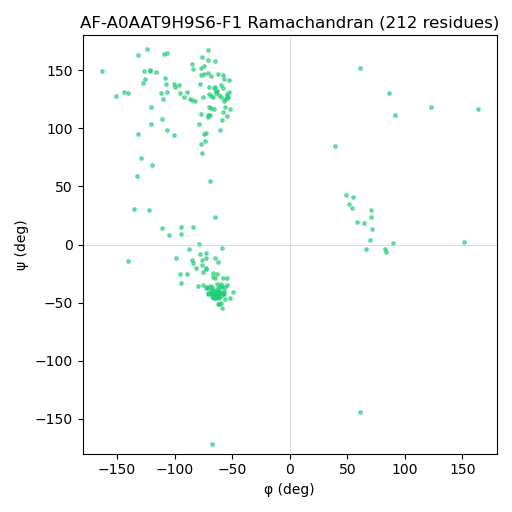A A 1 185 ? -15.196 47.088 -0.908 1.00 38.00 185 ALA A CA 1
ATOM 1398 C C . ALA A 1 185 ? -16.110 47.102 -2.154 1.00 38.00 185 ALA A C 1
ATOM 1400 O O . ALA A 1 185 ? -15.671 46.709 -3.241 1.00 38.00 185 ALA A O 1
ATOM 1401 N N . PRO A 1 186 ? -17.370 47.555 -2.034 1.00 31.78 186 PRO A N 1
ATOM 1402 C CA . PRO A 1 186 ? -18.279 47.632 -3.171 1.00 31.78 186 PRO A CA 1
ATOM 1403 C C . PRO A 1 186 ? -17.807 48.740 -4.123 1.00 31.78 186 PRO A C 1
ATOM 1405 O O . PRO A 1 186 ? -17.750 49.900 -3.726 1.00 31.78 186 PRO A O 1
ATOM 1408 N N . GLY A 1 187 ? -17.465 48.400 -5.371 1.00 43.53 187 GLY A N 1
ATOM 1409 C CA . GLY A 1 187 ? -17.226 49.428 -6.396 1.00 43.53 187 GLY A CA 1
ATOM 1410 C C . GLY A 1 187 ? -16.247 49.131 -7.532 1.00 43.53 187 GLY A C 1
ATOM 1411 O O . GLY A 1 187 ? -16.057 50.010 -8.363 1.00 43.53 187 GLY A O 1
ATOM 1412 N N . ALA A 1 188 ? -15.639 47.947 -7.633 1.00 33.25 188 ALA A N 1
ATOM 1413 C CA . ALA A 1 188 ? -14.783 47.619 -8.778 1.00 33.25 188 ALA A CA 1
ATOM 1414 C C . ALA A 1 188 ? -15.484 46.623 -9.712 1.00 33.25 188 ALA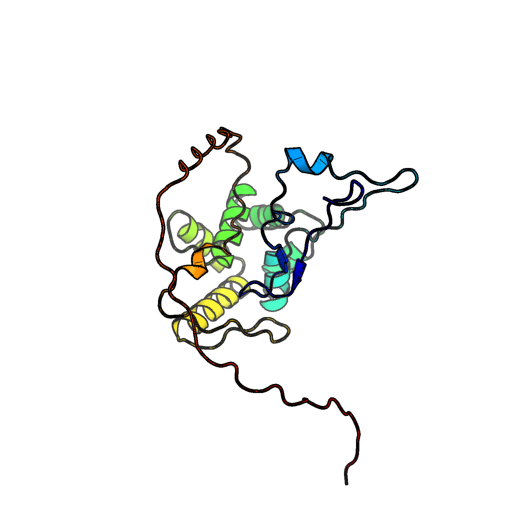 A C 1
ATOM 1416 O O . ALA A 1 188 ? -15.509 45.418 -9.465 1.00 33.25 188 ALA A O 1
ATOM 1417 N N . ALA A 1 189 ? -16.081 47.151 -10.780 1.00 34.31 189 ALA A N 1
ATOM 1418 C CA . ALA A 1 189 ? -16.608 46.371 -11.890 1.00 34.31 189 ALA A CA 1
ATOM 1419 C C . ALA A 1 189 ? -15.480 45.553 -12.546 1.00 34.31 189 ALA A C 1
ATOM 1421 O O . ALA A 1 189 ? -14.459 46.110 -12.942 1.00 34.31 189 ALA A O 1
ATOM 1422 N N . SER A 1 190 ? -15.673 44.239 -12.678 1.00 32.38 190 SER A N 1
ATOM 1423 C CA . SER A 1 190 ? -14.909 43.419 -13.625 1.00 32.38 190 SER A CA 1
ATOM 1424 C C . SER A 1 190 ? -15.751 43.196 -14.880 1.00 32.38 190 SER A C 1
ATOM 1426 O O . SER A 1 190 ? -16.949 42.922 -14.755 1.00 32.38 190 SER A O 1
ATOM 1428 N N . PRO A 1 191 ? -15.164 43.327 -16.081 1.00 31.02 191 PRO A N 1
ATOM 1429 C CA . PRO A 1 191 ? -15.892 43.168 -17.326 1.00 31.02 191 PRO A CA 1
ATOM 1430 C C . PRO A 1 191 ? -16.288 41.706 -17.536 1.00 31.02 191 PRO A C 1
ATOM 1432 O O . PRO A 1 191 ? -15.502 40.781 -17.331 1.00 31.02 191 PRO A O 1
ATOM 1435 N N . ALA A 1 192 ? -17.535 41.523 -17.958 1.00 30.02 192 ALA A N 1
ATOM 1436 C CA . ALA A 1 192 ? -18.044 40.272 -18.478 1.00 30.02 192 ALA A CA 1
ATOM 1437 C C . ALA A 1 192 ? -17.317 39.908 -19.780 1.00 30.02 192 ALA A C 1
ATOM 1439 O O . ALA A 1 192 ? -17.269 40.717 -20.705 1.00 30.02 192 ALA A O 1
ATOM 1440 N N . THR A 1 193 ? -16.855 38.664 -19.883 1.00 30.31 193 THR A N 1
ATOM 1441 C CA . THR A 1 193 ? -16.591 38.031 -21.178 1.00 30.31 193 THR A CA 1
ATOM 1442 C C . THR A 1 193 ? -17.456 36.783 -21.257 1.00 30.31 193 THR A C 1
ATOM 1444 O O . THR A 1 193 ? -17.219 35.779 -20.588 1.00 30.31 193 THR A O 1
ATOM 1447 N N . SER A 1 194 ? -18.528 36.894 -22.031 1.00 28.95 194 SER A N 1
ATOM 1448 C CA . SER A 1 194 ? -19.519 35.857 -22.285 1.00 28.95 194 SER A CA 1
ATOM 1449 C C . SER A 1 194 ? -19.138 34.988 -23.486 1.00 28.95 194 SER A C 1
ATOM 1451 O O . SER A 1 194 ? -18.962 35.531 -24.570 1.00 28.95 194 SER A O 1
ATOM 1453 N N . SER A 1 195 ? -19.204 33.663 -23.293 1.00 28.50 195 SER A N 1
ATOM 1454 C CA . SER A 1 195 ? -19.522 32.601 -24.278 1.00 28.50 195 SER A CA 1
ATOM 1455 C C . SER A 1 195 ? -18.578 32.449 -25.494 1.00 28.50 195 SER A C 1
ATOM 1457 O O . SER A 1 195 ? -17.969 33.394 -25.959 1.00 28.50 195 SER A O 1
ATOM 1459 N N . SER A 1 196 ? -18.390 31.300 -26.134 1.00 28.59 196 SER A N 1
ATOM 1460 C CA . SER A 1 196 ? -19.110 30.031 -26.167 1.00 28.59 196 SER A CA 1
ATOM 1461 C C . SER A 1 196 ? -18.158 28.977 -26.753 1.00 28.59 196 SER A C 1
ATOM 1463 O O . SER A 1 196 ? -17.335 29.288 -27.616 1.00 28.59 196 SER A O 1
ATOM 1465 N N . ARG A 1 197 ? -18.281 27.713 -26.342 1.00 30.59 197 ARG A N 1
ATOM 1466 C CA . ARG A 1 197 ? -17.897 26.587 -27.202 1.00 30.59 197 ARG A CA 1
ATOM 1467 C C . ARG A 1 197 ? -18.861 25.434 -26.976 1.00 30.59 197 ARG A C 1
ATOM 1469 O O . ARG A 1 197 ? -19.219 25.115 -25.849 1.00 30.59 197 ARG A O 1
ATOM 1476 N N . ALA A 1 198 ? -19.334 24.929 -28.104 1.00 31.81 198 ALA A N 1
ATOM 1477 C CA . ALA A 1 198 ? -20.472 24.050 -28.265 1.00 31.81 198 ALA A CA 1
ATOM 1478 C C . ALA A 1 198 ? -20.241 22.653 -27.674 1.00 31.81 198 ALA A C 1
ATOM 1480 O O . ALA A 1 198 ? -19.146 22.098 -27.767 1.00 31.81 198 ALA A O 1
ATOM 1481 N N . ALA A 1 199 ? -21.311 22.081 -27.128 1.00 35.12 199 ALA A N 1
ATOM 1482 C CA . ALA A 1 199 ? -21.406 20.668 -26.790 1.00 35.12 199 ALA A CA 1
ATOM 1483 C C . ALA A 1 199 ? -21.662 19.832 -28.062 1.00 35.12 199 ALA A C 1
ATOM 1485 O O . ALA A 1 199 ? -22.492 20.240 -28.880 1.00 35.12 199 ALA A O 1
ATOM 1486 N N . PRO A 1 200 ? -21.013 18.668 -28.247 1.00 35.88 200 PRO A N 1
ATOM 1487 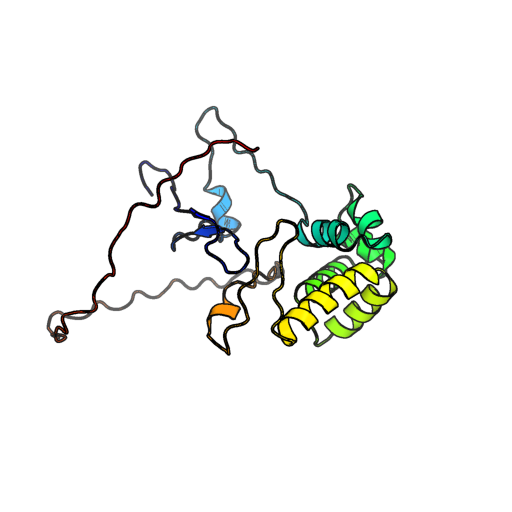C CA . PRO A 1 200 ? -21.446 17.686 -29.232 1.00 35.88 200 PRO A CA 1
ATOM 1488 C C . PRO A 1 200 ? -22.545 16.762 -28.659 1.00 35.88 200 PRO A C 1
ATOM 1490 O O . PRO A 1 200 ? -22.661 16.618 -27.439 1.00 35.88 200 PRO A O 1
ATOM 1493 N N . PRO A 1 201 ? -23.382 16.167 -29.528 1.00 38.22 201 PRO A N 1
ATOM 1494 C CA . PRO A 1 201 ? -24.699 15.654 -29.163 1.00 38.22 201 PRO A CA 1
ATOM 1495 C C . PRO A 1 201 ? -24.679 14.312 -28.424 1.00 38.22 201 PRO A C 1
ATOM 1497 O O . PRO A 1 201 ? -23.892 13.410 -28.710 1.00 38.22 201 PRO A O 1
ATOM 1500 N N . THR A 1 202 ? -25.641 14.178 -27.516 1.00 38.56 202 THR A N 1
ATOM 1501 C CA . THR A 1 202 ? -26.070 12.949 -26.853 1.00 38.56 202 THR A CA 1
ATOM 1502 C C . THR A 1 202 ? -26.806 12.033 -27.839 1.00 38.56 202 THR A C 1
ATOM 1504 O O . THR A 1 202 ? -27.918 12.327 -28.272 1.00 38.56 202 THR A O 1
ATOM 1507 N N . GLY A 1 203 ? -26.194 10.899 -28.184 1.00 33.72 203 GLY A N 1
ATOM 1508 C CA . GLY A 1 203 ? -26.853 9.764 -28.839 1.00 33.72 203 GLY A CA 1
ATOM 1509 C C . GLY A 1 203 ? -27.001 8.591 -27.858 1.00 33.72 203 GLY A C 1
ATOM 1510 O O . GLY A 1 203 ? -26.109 8.394 -27.030 1.00 33.72 203 GLY A O 1
ATOM 1511 N N . PRO A 1 204 ? -28.103 7.819 -27.896 1.00 34.75 204 PRO A N 1
ATOM 1512 C CA . PRO A 1 204 ? -28.354 6.762 -26.923 1.00 34.75 204 PRO A CA 1
ATOM 1513 C C . PRO A 1 204 ? -27.501 5.526 -27.237 1.00 34.75 204 PRO A C 1
ATOM 1515 O O . PRO A 1 204 ? -27.737 4.833 -28.224 1.00 34.75 204 PRO A O 1
ATOM 1518 N N . CYS A 1 205 ? -26.532 5.202 -26.380 1.00 29.81 205 CYS A N 1
ATOM 1519 C CA . CYS A 1 205 ? -25.928 3.871 -26.385 1.00 29.81 205 CYS A CA 1
ATOM 1520 C C . CYS A 1 205 ? -26.927 2.885 -25.768 1.00 29.81 205 CYS A C 1
ATOM 1522 O O . CYS A 1 205 ? -27.027 2.747 -24.549 1.00 29.81 205 CYS A O 1
ATOM 1524 N N . CYS A 1 206 ? -27.698 2.223 -26.629 1.00 30.50 206 CYS A N 1
ATOM 1525 C CA . CYS A 1 206 ? -28.520 1.077 -26.273 1.00 30.50 206 CYS A CA 1
ATOM 1526 C C . CYS A 1 206 ? -27.647 -0.043 -25.685 1.00 30.50 206 CYS A C 1
ATOM 1528 O O . CYS A 1 206 ? -26.861 -0.674 -26.388 1.00 30.50 206 CYS A O 1
ATOM 1530 N N . CYS A 1 207 ? -27.840 -0.337 -24.400 1.00 30.03 207 CYS A N 1
ATOM 1531 C CA . CYS A 1 207 ? -27.568 -1.659 -23.851 1.00 30.03 207 CYS A CA 1
ATOM 1532 C C . CYS A 1 207 ? -28.558 -2.663 -24.460 1.00 30.03 207 CYS A C 1
ATOM 1534 O O . CYS A 1 207 ? -29.771 -2.473 -24.382 1.00 30.03 207 CYS A O 1
ATOM 1536 N N . SER A 1 208 ? -28.064 -3.763 -25.027 1.00 33.94 208 SER A N 1
ATOM 1537 C CA . SER A 1 208 ? -28.847 -4.986 -25.247 1.00 33.94 208 SER A CA 1
ATOM 1538 C C . SER A 1 208 ? -27.928 -6.214 -25.212 1.00 33.94 208 SER A C 1
ATOM 1540 O O . SER A 1 208 ? -26.940 -6.237 -25.943 1.00 33.94 208 SER A O 1
ATOM 1542 N N . PRO A 1 209 ? -28.241 -7.242 -24.403 1.00 42.69 209 PRO A N 1
ATOM 1543 C CA . PRO A 1 209 ? -27.637 -8.569 -24.480 1.00 42.69 209 PRO A CA 1
ATOM 1544 C C . PRO A 1 209 ? -28.567 -9.549 -25.224 1.00 42.69 209 PRO A C 1
ATOM 1546 O O . PRO A 1 209 ? -29.769 -9.530 -24.965 1.00 42.69 209 PRO A O 1
ATOM 1549 N N . ARG A 1 2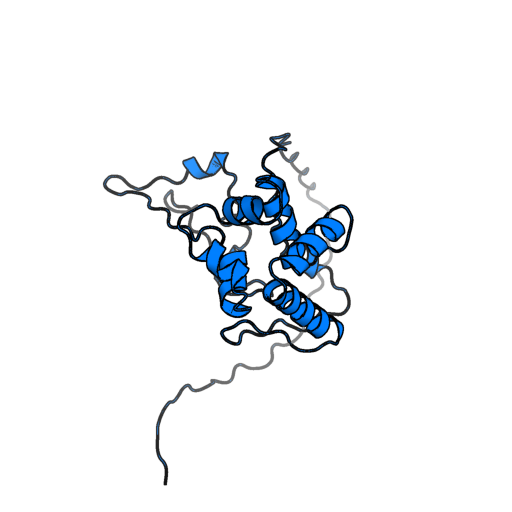10 ? -28.022 -10.412 -26.104 1.00 32.22 210 ARG A N 1
ATOM 1550 C CA . ARG A 1 210 ? -28.514 -11.761 -26.532 1.00 32.22 210 ARG A CA 1
ATOM 1551 C C . ARG A 1 210 ? -27.794 -12.177 -27.831 1.00 32.22 210 ARG A C 1
ATOM 1553 O O . ARG A 1 210 ? -27.762 -11.401 -28.771 1.00 32.22 210 ARG A O 1
ATOM 1560 N N . CYS A 1 211 ? -27.002 -13.255 -27.823 1.00 33.16 211 CYS A N 1
ATOM 1561 C CA . CYS A 1 211 ? -27.353 -14.661 -28.126 1.00 33.16 211 CYS A CA 1
ATOM 1562 C C . CYS A 1 211 ? -27.280 -15.018 -29.624 1.00 33.16 211 CYS A C 1
ATOM 1564 O O . CYS A 1 211 ? -27.948 -14.384 -30.428 1.00 33.16 211 CYS A O 1
ATOM 1566 N N . GLY A 1 212 ? -26.594 -16.130 -29.937 1.00 31.11 212 GLY A N 1
ATOM 1567 C CA . GLY A 1 212 ? -26.885 -16.982 -31.101 1.00 31.11 212 GLY A CA 1
ATOM 1568 C C . GLY A 1 212 ? -25.730 -17.191 -32.085 1.00 31.11 212 GLY A C 1
ATOM 1569 O O . GLY A 1 212 ? -25.273 -16.229 -32.690 1.00 31.11 212 GLY A O 1
ATOM 1570 N N . GLY A 1 213 ? -25.296 -18.450 -32.244 1.00 36.66 213 GLY A N 1
ATOM 1571 C CA . GLY A 1 213 ? -24.441 -18.927 -33.345 1.00 36.66 213 GLY A CA 1
ATOM 1572 C C . GLY A 1 213 ? -25.159 -18.907 -34.704 1.00 36.66 213 GLY A C 1
ATOM 1573 O O . GLY A 1 213 ? -26.265 -18.369 -34.807 1.00 36.66 213 GLY A O 1
ATOM 1574 N N . PRO A 1 214 ? -24.541 -19.469 -35.752 1.00 44.84 214 PRO A N 1
ATOM 1575 C CA . PRO A 1 214 ? -24.463 -20.931 -35.898 1.00 44.84 214 PRO A CA 1
ATOM 1576 C C . PRO A 1 214 ? -23.049 -21.524 -35.868 1.00 44.84 214 PRO A C 1
ATOM 1578 O O . PRO A 1 214 ? -22.075 -20.786 -36.133 1.00 44.84 214 PRO A O 1
#

InterPro domains:
  IPR001098 DNA-directed DNA polymerase, family A, palm domain [PF00476] (3-147)
  IPR001098 DNA-directed DNA polymerase, family A, palm domain [SM00482] (31-171)
  IPR002298 DNA polymerase A [PTHR10133] (3-106)
  IPR043502 DNA/RNA polymerase superfamily [SSF56672] (3-152)